Protein AF-A0A2P6QVS7-F1 (afdb_monomer)

Solvent-accessible surface area (backbone atoms only — not comparable to full-atom values): 13195 Å² total; per-residue (Å²): 109,72,70,46,29,52,52,34,37,52,51,50,51,52,48,47,63,72,71,31,67,89,74,45,55,73,67,57,51,54,47,51,47,51,35,31,52,45,52,89,42,68,88,40,67,44,68,47,99,82,70,45,83,40,53,46,58,44,51,43,29,46,71,70,66,64,42,61,65,69,57,30,52,51,32,51,51,48,53,59,49,44,60,58,50,57,73,48,44,70,78,73,62,83,77,82,94,73,87,82,64,87,69,64,81,75,74,72,66,87,75,59,76,81,71,49,67,61,61,62,43,50,60,53,55,45,64,69,39,62,84,71,64,71,69,81,63,55,75,64,57,53,26,67,71,67,73,48,71,86,93,39,75,64,58,60,53,50,61,66,47,44,59,62,50,42,70,75,35,80,85,61,47,60,67,57,50,50,53,50,52,47,54,57,46,55,55,58,51,54,72,59,60,80,73,76,84,84,85,85,85,85,88,80,90,81,88,81,92,82,86,136

Secondary structure (DSSP, 8-state):
-HHHHHHHHHHHHHHHHHH-TTTS-HHHHHHHHHHHHHGGGTT-EEE-TTS-EEEHHHHIIIIIS---HHHHHHHHHHHHHHHHHHHHHHHH--SS--------TTTSSSSS-TT-HHHHHHHHHHHHHGGG---SS-HHHHHHHHTPPTT-HHHHHHHHHHHHHHHH-TT--HHHHHHHHHHHHHHHHHHHHTTSSS--------------

Radius of gyration: 29.56 Å; Cα contacts (8 Å, |Δi|>4): 124; chains: 1; bounding box: 51×58×108 Å

pLDDT: mean 70.13, std 20.07, range [29.86, 94.38]

Organism: Rosa chinensis (NCBI:txid74649)

Foldseek 3Di:
DVVQLVVLLVVLVVVDVVVDPVVDDPLRSVLSNLLSNCLLQLPPWDQDPVRDTDRPLQCCQCPVVVHDSVSSVVSSVVSVVVVVVVVCVVVLPPDDDDPPDPDPSRPPPPPDPPPPPVSVCCVVVLVVCLVPDDQLDDLVLLCVLLVHDPPDPVSVVLVVCRSVVCSVVVVDHSVNSSVVSNVVVVVVVVVVVVPPDDDDDDDDDDDDDDDD

Sequence (212 aa):
MRQHCVAYLDCTWILIQLVGHSTFNDEQRRLSVYAAMFLPLRKTMYKDRKAKDVPVGNYIFTDSLKQRVSNAETVINLHDALEKFLSLLPHFVQNGDVKLAEVDMGREYVDLPLTSKESNLRVLTGLDKVRDVKPLLNGKEIMDALQLKPGGPLVSKWQRKLPAWQLAHPLGTAEECLKWLKEAHSSSTRSAGDMEELNGTNNKKSKTEDRD

Structure (mmCIF, N/CA/C/O backbone):
data_AF-A0A2P6QVS7-F1
#
_entry.id   AF-A0A2P6QVS7-F1
#
loop_
_atom_site.group_PDB
_atom_site.id
_atom_site.type_symbol
_atom_site.label_atom_id
_atom_site.label_alt_id
_atom_site.label_comp_id
_atom_site.label_asym_id
_atom_site.label_entity_id
_atom_site.label_seq_id
_atom_site.pdbx_PDB_ins_code
_atom_site.Cartn_x
_atom_site.Cartn_y
_atom_site.Cartn_z
_atom_site.occupancy
_atom_site.B_iso_or_equiv
_atom_site.auth_seq_id
_atom_site.auth_comp_id
_atom_site.auth_asym_id
_atom_site.auth_atom_id
_atom_site.pdbx_PDB_model_num
ATOM 1 N N . MET A 1 1 ? 9.935 -15.815 -13.875 1.00 67.38 1 MET A N 1
ATOM 2 C CA . MET A 1 1 ? 9.633 -14.371 -14.031 1.00 67.38 1 MET A CA 1
ATOM 3 C C . MET A 1 1 ? 8.283 -14.120 -14.707 1.00 67.38 1 MET A C 1
ATOM 5 O O . MET A 1 1 ? 7.387 -13.672 -14.013 1.00 67.38 1 MET A O 1
ATOM 9 N N . ARG A 1 2 ? 8.074 -14.462 -15.993 1.00 75.19 2 ARG A N 1
ATOM 10 C CA . ARG A 1 2 ? 6.803 -14.186 -16.711 1.00 75.19 2 ARG A CA 1
ATOM 11 C C . ARG A 1 2 ? 5.542 -14.684 -15.987 1.00 75.19 2 ARG A C 1
ATOM 13 O O . ARG A 1 2 ? 4.600 -13.921 -15.834 1.00 75.19 2 ARG A O 1
ATOM 20 N N . GLN A 1 3 ? 5.539 -15.934 -15.523 1.00 74.12 3 GLN A N 1
ATOM 21 C CA . GLN A 1 3 ? 4.390 -16.514 -14.810 1.00 74.12 3 GLN A CA 1
ATOM 22 C C . GLN A 1 3 ? 4.060 -15.765 -13.509 1.00 74.12 3 GLN A C 1
ATOM 24 O O . GLN A 1 3 ? 2.894 -15.612 -13.173 1.00 74.12 3 GLN A O 1
ATOM 29 N N . HIS A 1 4 ? 5.073 -15.247 -12.810 1.00 73.69 4 HIS A N 1
ATOM 30 C CA . HIS A 1 4 ? 4.879 -14.503 -11.563 1.00 73.69 4 HIS A CA 1
ATOM 31 C C . HIS A 1 4 ? 4.268 -13.127 -11.836 1.00 73.69 4 HIS A C 1
ATOM 33 O O . HIS A 1 4 ? 3.349 -12.720 -11.140 1.00 73.69 4 HIS A O 1
ATOM 39 N N . CYS A 1 5 ? 4.725 -12.434 -12.888 1.00 74.44 5 CYS A N 1
ATOM 40 C CA . CYS A 1 5 ? 4.118 -11.171 -13.310 1.00 74.44 5 CYS A CA 1
ATOM 41 C C . CYS A 1 5 ? 2.628 -11.345 -13.633 1.00 74.44 5 CYS A C 1
ATOM 43 O O . CYS A 1 5 ? 1.827 -10.524 -13.208 1.00 74.44 5 CYS A O 1
ATOM 45 N N . VAL A 1 6 ? 2.261 -12.413 -14.353 1.00 78.19 6 VAL A N 1
ATOM 46 C CA . VAL A 1 6 ? 0.855 -12.710 -14.679 1.00 78.19 6 VAL A CA 1
ATOM 47 C C . VAL A 1 6 ? 0.043 -12.941 -13.404 1.00 78.19 6 VAL A C 1
ATOM 49 O O . VAL A 1 6 ? -0.955 -12.261 -13.205 1.00 78.19 6 VAL A O 1
ATOM 52 N N . ALA A 1 7 ? 0.525 -13.790 -12.492 1.00 79.19 7 ALA A N 1
ATOM 53 C CA . ALA A 1 7 ? -0.161 -14.046 -11.227 1.00 79.19 7 ALA A CA 1
ATOM 54 C C . ALA A 1 7 ? -0.361 -12.767 -10.387 1.00 79.19 7 ALA A C 1
ATOM 56 O O . ALA A 1 7 ? -1.444 -12.533 -9.859 1.00 79.19 7 ALA A O 1
ATOM 57 N N . TYR A 1 8 ? 0.651 -11.896 -10.289 1.00 79.81 8 TYR A N 1
ATOM 58 C CA . TYR A 1 8 ? 0.520 -10.634 -9.550 1.00 79.81 8 TYR A CA 1
ATOM 59 C C . TYR A 1 8 ? -0.465 -9.659 -10.195 1.00 79.81 8 TYR A C 1
ATOM 61 O O . TYR A 1 8 ? -1.194 -8.965 -9.478 1.00 79.81 8 TYR A O 1
ATOM 69 N N . LEU A 1 9 ? -0.486 -9.596 -11.529 1.00 85.38 9 LEU A N 1
ATOM 70 C CA . LEU A 1 9 ? -1.449 -8.794 -12.279 1.00 85.38 9 LEU A CA 1
ATOM 71 C C . LEU A 1 9 ? -2.876 -9.292 -12.037 1.00 85.38 9 LEU A C 1
ATOM 73 O O . LEU A 1 9 ? -3.740 -8.474 -11.727 1.00 85.38 9 LEU A O 1
ATOM 77 N N . ASP A 1 10 ? -3.098 -10.605 -12.091 1.00 78.75 10 ASP A N 1
ATOM 78 C CA . ASP A 1 10 ? -4.404 -11.216 -11.832 1.00 78.75 10 ASP A CA 1
ATOM 79 C C . ASP A 1 10 ? -4.876 -10.932 -10.398 1.00 78.75 10 ASP A C 1
ATOM 81 O O . ASP A 1 10 ? -5.989 -10.445 -10.192 1.00 78.75 10 ASP A O 1
ATOM 85 N N . CYS A 1 11 ? -4.007 -11.129 -9.400 1.00 79.56 11 CYS A N 1
ATOM 86 C CA . CYS A 1 11 ? -4.315 -10.816 -8.002 1.00 79.56 11 CYS A CA 1
ATOM 87 C C . CYS A 1 11 ? -4.651 -9.333 -7.802 1.00 79.56 11 CYS A C 1
ATOM 89 O O . CYS A 1 11 ? -5.626 -8.992 -7.133 1.00 79.56 11 CYS A O 1
ATOM 91 N N . THR A 1 12 ? -3.866 -8.436 -8.400 1.00 83.12 12 THR A N 1
ATOM 92 C CA . THR A 1 12 ? -4.074 -6.987 -8.279 1.00 83.12 12 THR A CA 1
ATOM 93 C C . THR A 1 12 ? -5.358 -6.551 -8.970 1.00 83.12 12 THR A C 1
ATOM 95 O O . THR A 1 12 ? -6.100 -5.734 -8.426 1.00 83.12 12 THR A O 1
ATOM 98 N N . TRP A 1 13 ? -5.660 -7.122 -10.135 1.00 81.88 13 TRP A N 1
ATOM 99 C CA . TRP A 1 13 ? -6.921 -6.891 -10.824 1.00 81.88 13 TRP A CA 1
ATOM 100 C C . TRP A 1 13 ? -8.105 -7.295 -9.946 1.00 81.88 13 TRP A C 1
ATOM 102 O O . TRP A 1 13 ? -8.989 -6.475 -9.708 1.00 81.88 13 TRP A O 1
ATOM 112 N N . ILE A 1 14 ? -8.092 -8.512 -9.395 1.00 79.38 14 ILE A N 1
ATOM 113 C CA . ILE A 1 14 ? -9.146 -9.007 -8.499 1.00 79.38 14 ILE A CA 1
ATOM 114 C C . ILE A 1 14 ? -9.313 -8.080 -7.284 1.00 79.38 14 ILE A C 1
ATOM 116 O O . ILE A 1 14 ? -10.437 -7.707 -6.949 1.00 79.38 14 ILE A O 1
ATOM 120 N N . LEU A 1 15 ? -8.215 -7.647 -6.657 1.00 77.12 15 LEU A N 1
ATOM 121 C CA . LEU A 1 15 ? -8.253 -6.741 -5.504 1.00 77.12 15 LEU A CA 1
ATOM 122 C C . LEU A 1 15 ? -8.853 -5.370 -5.841 1.00 77.12 15 LEU A C 1
ATOM 124 O O . LEU A 1 15 ? -9.689 -4.877 -5.089 1.00 77.12 15 LEU A O 1
ATOM 128 N N . ILE A 1 16 ? -8.480 -4.768 -6.974 1.00 77.12 16 ILE A N 1
ATOM 129 C CA . ILE A 1 16 ? -9.046 -3.483 -7.421 1.00 77.12 16 ILE A CA 1
ATOM 130 C C . ILE A 1 16 ? -10.561 -3.601 -7.632 1.00 77.12 16 ILE A C 1
ATOM 132 O O . ILE A 1 16 ? -11.307 -2.690 -7.272 1.00 77.12 16 ILE A O 1
ATOM 136 N N . GLN A 1 17 ? -11.028 -4.725 -8.183 1.00 76.12 17 GLN A N 1
ATOM 137 C CA . GLN A 1 17 ? -12.460 -4.975 -8.365 1.00 76.12 17 GLN A CA 1
ATOM 138 C C . GLN A 1 17 ? -13.186 -5.153 -7.021 1.00 76.12 17 GLN A C 1
ATOM 140 O O . GLN A 1 17 ? -14.286 -4.634 -6.856 1.00 76.12 17 GLN A O 1
ATOM 145 N N . LEU A 1 18 ? -12.566 -5.846 -6.056 1.00 70.19 18 LEU A N 1
ATOM 146 C CA . LEU A 1 18 ? -13.145 -6.130 -4.735 1.00 70.19 18 LEU A CA 1
ATOM 147 C C . LEU A 1 18 ? -13.207 -4.907 -3.810 1.00 70.19 18 LEU A C 1
ATOM 149 O O . LEU A 1 18 ? -14.222 -4.694 -3.154 1.00 70.19 18 LEU A O 1
ATOM 153 N N . VAL A 1 19 ? -12.131 -4.117 -3.736 1.00 68.69 19 VAL A N 1
ATOM 154 C CA . VAL A 1 19 ? -12.037 -2.911 -2.880 1.00 68.69 19 VAL A CA 1
ATOM 155 C C . VAL A 1 19 ? -12.762 -1.714 -3.513 1.00 68.69 19 VAL A C 1
ATOM 157 O O . VAL A 1 19 ? -13.084 -0.731 -2.844 1.00 68.69 19 VAL A O 1
ATOM 160 N N . GLY A 1 20 ? -13.090 -1.836 -4.798 1.00 57.94 20 GLY A N 1
ATOM 161 C CA . GLY A 1 20 ? -14.018 -0.970 -5.500 1.00 57.94 20 GLY A CA 1
ATOM 162 C C . GLY A 1 20 ? -13.329 0.085 -6.355 1.00 57.94 20 GLY A C 1
ATOM 163 O O . GLY A 1 20 ? -12.410 0.790 -5.935 1.00 57.94 20 GLY A O 1
ATOM 164 N N . HIS A 1 21 ? -13.872 0.255 -7.562 1.00 58.97 21 HIS A N 1
ATOM 165 C CA . HIS A 1 21 ? -13.535 1.344 -8.478 1.00 58.97 21 HIS A CA 1
ATOM 166 C C . HIS A 1 21 ? -13.710 2.720 -7.802 1.00 58.97 21 HIS A C 1
ATOM 168 O O . HIS A 1 21 ? -12.929 3.634 -8.032 1.00 58.97 21 HIS A O 1
ATOM 174 N N . SER A 1 22 ? -14.680 2.890 -6.906 1.00 60.03 22 SER A N 1
ATOM 175 C CA . SER A 1 22 ? -14.917 4.177 -6.236 1.00 60.03 22 SER A CA 1
ATOM 176 C C . SER A 1 22 ? -13.789 4.632 -5.300 1.00 60.03 22 SER A C 1
ATOM 178 O O . SER A 1 22 ? -13.684 5.826 -5.038 1.00 60.03 22 SER A O 1
ATOM 180 N N . THR A 1 23 ? -12.962 3.712 -4.794 1.00 70.38 23 THR A N 1
ATOM 181 C CA . THR A 1 23 ? -11.941 4.011 -3.772 1.00 70.38 23 THR A CA 1
ATOM 182 C C . THR A 1 23 ? -10.643 4.527 -4.392 1.00 70.38 23 THR A C 1
ATOM 184 O O . THR A 1 23 ? -10.005 5.425 -3.846 1.00 70.38 23 THR A O 1
ATOM 187 N N . PHE A 1 24 ? -10.266 3.987 -5.556 1.00 78.38 24 PHE A N 1
ATOM 188 C CA . PHE A 1 24 ? -9.068 4.397 -6.287 1.00 78.38 24 PHE A CA 1
ATOM 189 C C . PHE A 1 24 ? -9.421 5.132 -7.574 1.00 78.38 24 PHE A C 1
ATOM 191 O O . PHE A 1 24 ? -10.187 4.624 -8.397 1.00 78.38 24 PHE A O 1
ATOM 198 N N . ASN A 1 25 ? -8.786 6.281 -7.796 1.00 86.75 25 ASN A N 1
ATOM 199 C CA . ASN A 1 25 ? -8.856 6.964 -9.083 1.00 86.75 25 ASN A CA 1
ATOM 200 C C . ASN A 1 25 ? -8.083 6.192 -10.174 1.00 86.75 25 ASN A C 1
ATOM 202 O O . ASN A 1 25 ? -7.311 5.270 -9.889 1.00 86.75 25 ASN A O 1
ATOM 206 N N . ASP A 1 26 ? -8.277 6.575 -11.435 1.00 87.88 26 ASP A N 1
ATOM 207 C CA . ASP A 1 26 ? -7.691 5.866 -12.580 1.00 87.88 26 ASP A CA 1
ATOM 208 C C . ASP A 1 26 ? -6.156 5.826 -12.543 1.00 87.88 26 ASP A C 1
ATOM 210 O O . ASP A 1 26 ? -5.540 4.828 -12.927 1.00 87.88 26 ASP A O 1
ATOM 214 N N . GLU A 1 27 ? -5.523 6.887 -12.037 1.00 89.56 27 GLU A N 1
ATOM 215 C CA . GLU A 1 27 ? -4.071 6.945 -11.892 1.00 89.56 27 GLU A CA 1
ATOM 216 C C . GLU A 1 27 ? -3.575 5.950 -10.841 1.00 89.56 27 GLU A C 1
ATOM 218 O O . GLU A 1 27 ? -2.657 5.179 -11.123 1.00 89.56 27 GLU A O 1
ATOM 223 N N . GLN A 1 28 ? -4.212 5.909 -9.672 1.00 88.50 28 GLN A N 1
ATOM 224 C CA . GLN A 1 28 ? -3.881 4.979 -8.596 1.00 88.50 28 GLN A CA 1
ATOM 225 C C . GLN A 1 28 ? -4.010 3.533 -9.066 1.00 88.50 28 GLN A C 1
ATOM 227 O O . GLN A 1 28 ? -3.074 2.758 -8.897 1.00 88.50 28 GLN A O 1
ATOM 232 N N . ARG A 1 29 ? -5.105 3.181 -9.750 1.00 88.06 29 ARG A N 1
ATOM 233 C CA . ARG A 1 29 ? -5.292 1.822 -10.284 1.00 88.06 29 ARG A CA 1
ATOM 234 C C . ARG A 1 29 ? -4.220 1.452 -11.297 1.00 88.06 29 ARG A C 1
ATOM 236 O O . ARG A 1 29 ? -3.662 0.358 -11.234 1.00 88.06 29 ARG A O 1
ATOM 243 N N . ARG A 1 30 ? -3.893 2.368 -12.212 1.00 90.88 30 ARG A N 1
ATOM 244 C CA . ARG A 1 30 ? -2.818 2.160 -13.187 1.00 90.88 30 ARG A CA 1
ATOM 245 C C . ARG A 1 30 ? -1.474 1.931 -12.488 1.00 90.88 30 ARG A C 1
ATOM 247 O O . ARG A 1 30 ? -0.729 1.035 -12.876 1.00 90.88 30 ARG A O 1
ATOM 254 N N . LEU A 1 31 ? -1.162 2.720 -11.460 1.00 92.69 31 LEU A N 1
ATOM 255 C CA . LEU A 1 31 ? 0.075 2.579 -10.689 1.00 92.69 31 LEU A CA 1
ATOM 256 C C . LEU A 1 31 ? 0.116 1.270 -9.892 1.00 92.69 31 LEU A C 1
ATOM 258 O O . LEU A 1 31 ? 1.171 0.641 -9.848 1.00 92.69 31 LEU A O 1
ATOM 262 N N . SER A 1 32 ? -1.011 0.802 -9.349 1.00 89.88 32 SER A N 1
ATOM 263 C CA . SER A 1 32 ? -1.105 -0.510 -8.692 1.00 89.88 32 SER A CA 1
ATOM 264 C C . SER A 1 32 ? -0.765 -1.656 -9.647 1.00 89.88 32 SER A C 1
ATOM 266 O O . SER A 1 32 ? -0.008 -2.555 -9.285 1.00 89.88 32 SER A O 1
ATOM 268 N N . VAL A 1 33 ? -1.252 -1.601 -10.890 1.00 89.75 33 VAL A N 1
ATOM 269 C CA . VAL A 1 33 ? -0.936 -2.599 -11.928 1.00 89.75 33 VAL A CA 1
ATOM 270 C C . VAL A 1 33 ? 0.559 -2.594 -12.264 1.00 89.75 33 VAL A C 1
ATOM 272 O O . VAL A 1 33 ? 1.177 -3.657 -12.350 1.00 89.75 33 VAL A O 1
ATOM 275 N N . TYR A 1 34 ? 1.178 -1.417 -12.392 1.00 92.69 34 TYR A N 1
ATOM 276 C CA . TYR A 1 34 ? 2.627 -1.339 -12.585 1.00 92.69 34 TYR A CA 1
ATOM 277 C C . TYR A 1 34 ? 3.413 -1.875 -11.386 1.00 92.69 34 TYR A C 1
ATOM 279 O O . TYR A 1 34 ? 4.401 -2.587 -11.572 1.00 92.69 34 TYR A O 1
ATOM 287 N N . ALA A 1 35 ? 2.976 -1.563 -10.164 1.00 92.56 35 ALA A N 1
ATOM 288 C CA . ALA A 1 35 ? 3.599 -2.086 -8.957 1.00 92.56 35 ALA A CA 1
ATOM 289 C C . ALA A 1 35 ? 3.558 -3.618 -8.928 1.00 92.56 35 ALA A C 1
ATOM 291 O O . ALA A 1 35 ? 4.578 -4.240 -8.642 1.00 92.56 35 ALA A O 1
ATOM 292 N N . ALA A 1 36 ? 2.440 -4.231 -9.315 1.00 90.44 36 ALA A N 1
ATOM 293 C CA . ALA A 1 36 ? 2.324 -5.681 -9.434 1.00 90.44 36 ALA A CA 1
ATOM 294 C C . ALA A 1 36 ? 3.270 -6.263 -10.500 1.00 90.44 36 ALA A C 1
ATOM 296 O O . ALA A 1 36 ? 3.999 -7.223 -10.244 1.00 90.44 36 ALA A O 1
ATOM 297 N N . MET A 1 37 ? 3.309 -5.647 -11.684 1.00 89.62 37 MET A N 1
ATOM 298 C CA . MET A 1 37 ? 4.132 -6.103 -12.808 1.00 89.62 37 MET A CA 1
ATOM 299 C C . MET A 1 37 ? 5.633 -6.085 -12.491 1.00 89.62 37 MET A C 1
ATOM 301 O O . MET A 1 37 ? 6.356 -7.009 -12.869 1.00 89.62 37 MET A O 1
ATOM 305 N N . PHE A 1 38 ? 6.097 -5.043 -11.795 1.00 90.75 38 PHE A N 1
ATOM 306 C CA . PHE A 1 38 ? 7.513 -4.833 -11.485 1.00 90.75 38 PHE A CA 1
ATOM 307 C C . PHE A 1 38 ? 7.953 -5.385 -10.131 1.00 90.75 38 PHE A C 1
ATOM 309 O O . PHE A 1 38 ? 9.142 -5.339 -9.820 1.00 90.75 38 PHE A O 1
ATOM 316 N N . LEU A 1 39 ? 7.042 -5.969 -9.353 1.00 89.25 39 LEU A N 1
ATOM 317 C CA . LEU A 1 39 ? 7.356 -6.564 -8.056 1.00 89.25 39 LEU A CA 1
ATOM 318 C C . LEU A 1 39 ? 8.514 -7.593 -8.087 1.00 89.25 39 LEU A C 1
ATOM 320 O O . LEU A 1 39 ? 9.338 -7.583 -7.164 1.00 89.25 39 LEU A O 1
ATOM 324 N N . PRO A 1 40 ? 8.667 -8.443 -9.130 1.00 87.75 40 PRO A N 1
ATOM 325 C CA . PRO A 1 40 ? 9.824 -9.337 -9.242 1.00 87.75 40 PRO A CA 1
ATOM 326 C C . PRO A 1 40 ? 11.175 -8.622 -9.367 1.00 87.75 40 PRO A C 1
ATOM 328 O O . PRO A 1 40 ? 12.201 -9.216 -9.057 1.00 87.75 40 PRO A O 1
ATOM 331 N N . LEU A 1 41 ? 11.189 -7.373 -9.838 1.00 88.56 41 LEU A N 1
ATOM 332 C CA . LEU A 1 41 ? 12.403 -6.593 -10.103 1.00 88.56 41 LEU A CA 1
ATOM 333 C C . LEU A 1 41 ? 12.716 -5.585 -8.989 1.00 88.56 41 LEU A C 1
ATOM 335 O O . LEU A 1 41 ? 13.661 -4.810 -9.112 1.00 88.56 41 LEU A O 1
ATOM 339 N N . ARG A 1 42 ? 11.940 -5.576 -7.899 1.00 89.25 42 ARG A N 1
ATOM 340 C CA . ARG A 1 42 ? 11.999 -4.524 -6.870 1.00 89.25 42 ARG A CA 1
ATOM 341 C C . ARG A 1 42 ? 13.364 -4.365 -6.188 1.00 89.25 42 ARG A C 1
ATOM 343 O O . ARG A 1 42 ? 13.715 -3.267 -5.788 1.00 89.25 42 ARG A O 1
ATOM 350 N N . LYS A 1 43 ? 14.143 -5.449 -6.077 1.00 89.88 43 LYS A N 1
ATOM 351 C CA . LYS A 1 43 ? 15.500 -5.445 -5.487 1.00 89.88 43 LYS A CA 1
ATOM 352 C C . LYS A 1 43 ? 16.606 -5.342 -6.544 1.00 89.88 43 LYS A C 1
ATOM 354 O O . LYS A 1 43 ? 17.786 -5.405 -6.215 1.00 89.88 43 LYS A O 1
ATOM 359 N N . THR A 1 44 ? 16.246 -5.241 -7.823 1.00 90.88 44 THR A N 1
ATOM 360 C CA . THR A 1 44 ? 17.209 -5.227 -8.922 1.00 90.88 44 THR A CA 1
ATOM 361 C C . THR A 1 44 ? 17.706 -3.806 -9.168 1.00 90.88 44 THR A C 1
ATOM 363 O O . THR A 1 44 ? 16.928 -2.906 -9.490 1.00 90.88 44 THR A O 1
ATOM 366 N N . MET A 1 45 ? 19.021 -3.626 -9.067 1.00 92.44 45 MET A N 1
ATOM 367 C CA . MET A 1 45 ? 19.716 -2.357 -9.284 1.00 92.44 45 MET A CA 1
ATOM 368 C C . MET A 1 45 ? 20.620 -2.455 -10.515 1.00 92.44 45 MET A C 1
ATOM 370 O O . MET A 1 45 ? 21.113 -3.535 -10.844 1.00 92.44 45 MET A O 1
ATOM 374 N N . TYR A 1 46 ? 20.864 -1.332 -11.182 1.00 90.38 46 TYR A N 1
ATOM 375 C CA . TYR A 1 46 ? 21.870 -1.213 -12.236 1.00 90.38 46 TYR A CA 1
ATOM 376 C C . TYR A 1 46 ? 22.716 0.042 -12.019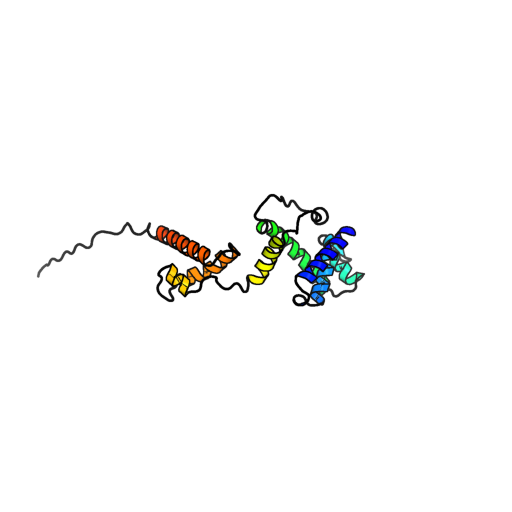 1.00 90.38 46 TYR A C 1
ATOM 378 O O . TYR A 1 46 ? 22.281 0.986 -11.360 1.00 90.38 46 TYR A O 1
ATOM 386 N N . LYS A 1 47 ? 23.917 0.058 -12.603 1.00 92.06 47 LYS A N 1
ATOM 387 C CA . LYS A 1 47 ? 24.777 1.242 -12.613 1.00 92.06 47 LYS A CA 1
ATOM 388 C C . LYS A 1 47 ? 24.457 2.103 -13.821 1.00 92.06 47 LYS A C 1
ATOM 390 O O . LYS A 1 47 ? 24.556 1.641 -14.959 1.00 92.06 47 LYS A O 1
ATOM 395 N N . ASP A 1 48 ? 24.078 3.349 -13.576 1.00 87.62 48 ASP A N 1
ATOM 396 C CA . ASP A 1 48 ? 23.857 4.317 -14.642 1.00 87.62 48 ASP A CA 1
ATOM 397 C C . ASP A 1 48 ? 25.182 4.758 -15.298 1.00 87.62 48 ASP A C 1
ATOM 399 O O . ASP A 1 48 ? 26.282 4.349 -14.915 1.00 87.62 48 ASP A O 1
ATOM 403 N N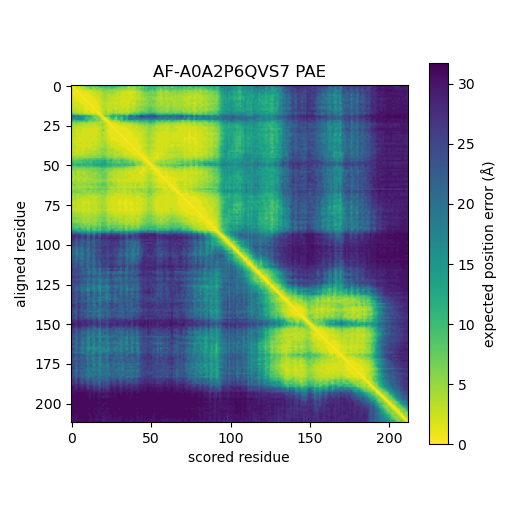 . ARG A 1 49 ? 25.094 5.643 -16.298 1.00 88.06 49 ARG A N 1
ATOM 404 C CA . ARG A 1 49 ? 26.279 6.201 -16.979 1.00 88.06 49 ARG A CA 1
ATOM 405 C C . ARG A 1 49 ? 27.209 6.983 -16.041 1.00 88.06 49 ARG A C 1
ATOM 407 O O . ARG A 1 49 ? 28.354 7.226 -16.400 1.00 88.06 49 ARG A O 1
ATOM 414 N N . LYS A 1 50 ? 26.718 7.396 -14.871 1.00 90.88 50 LYS A N 1
ATOM 415 C CA . LYS A 1 50 ? 27.460 8.102 -13.820 1.00 90.88 50 LYS A CA 1
ATOM 416 C C . LYS A 1 50 ? 27.928 7.147 -12.711 1.00 90.88 50 LYS A C 1
ATOM 418 O O . LYS A 1 50 ? 28.348 7.616 -11.659 1.00 90.88 50 LYS A O 1
ATOM 423 N N . ALA A 1 51 ? 27.859 5.833 -12.942 1.00 89.94 51 ALA A N 1
ATOM 424 C CA . ALA A 1 51 ? 28.177 4.778 -11.983 1.00 89.94 51 ALA A CA 1
ATOM 425 C C . ALA A 1 51 ? 27.351 4.824 -10.681 1.00 89.94 51 ALA A C 1
ATOM 427 O O . ALA A 1 51 ? 27.758 4.244 -9.674 1.00 89.94 51 ALA A O 1
ATOM 428 N N . LYS A 1 52 ? 26.190 5.486 -10.698 1.00 91.31 52 LYS A N 1
ATOM 429 C CA . LYS A 1 52 ? 25.237 5.514 -9.590 1.00 91.31 52 LYS A CA 1
ATOM 430 C C . LYS A 1 52 ? 24.352 4.272 -9.646 1.00 91.31 52 LYS A C 1
ATOM 432 O O . LYS A 1 52 ? 23.848 3.927 -10.714 1.00 91.31 52 LYS A O 1
ATOM 437 N N . ASP A 1 53 ? 24.119 3.652 -8.493 1.00 91.44 53 ASP A N 1
ATOM 438 C CA . ASP A 1 53 ? 23.152 2.562 -8.371 1.00 91.44 53 ASP A CA 1
ATOM 439 C C . ASP A 1 53 ? 21.722 3.114 -8.441 1.00 91.44 53 ASP A C 1
ATOM 441 O O . ASP A 1 53 ? 21.323 3.986 -7.661 1.00 91.44 53 ASP A O 1
ATOM 445 N N . VAL A 1 54 ? 20.949 2.614 -9.402 1.00 89.00 54 VAL A N 1
ATOM 446 C CA . VAL A 1 54 ? 19.572 3.033 -9.675 1.00 89.00 54 VAL A CA 1
ATOM 447 C C . VAL A 1 54 ? 18.676 1.793 -9.774 1.00 89.00 54 VAL A C 1
ATOM 449 O O . VAL A 1 54 ? 19.094 0.789 -10.356 1.00 89.00 54 VAL A O 1
ATOM 452 N N . PRO A 1 55 ? 17.440 1.823 -9.239 1.00 91.88 55 PRO A N 1
ATOM 453 C CA . PRO A 1 55 ? 16.501 0.717 -9.401 1.00 91.88 55 PRO A CA 1
ATOM 454 C C . PRO A 1 55 ? 16.169 0.479 -10.873 1.00 91.88 55 PRO A C 1
ATOM 456 O O . PRO A 1 55 ? 15.833 1.417 -11.600 1.00 91.88 55 PRO A O 1
ATOM 459 N N . VAL A 1 56 ? 16.185 -0.782 -11.309 1.00 91.44 56 VAL A N 1
ATOM 460 C CA . VAL A 1 56 ? 15.831 -1.160 -12.690 1.00 91.44 56 VAL A CA 1
ATOM 461 C C . VAL A 1 56 ? 14.410 -0.719 -13.045 1.00 91.44 56 VAL A C 1
ATOM 463 O O . VAL A 1 56 ? 14.160 -0.305 -14.176 1.00 91.44 56 VAL A O 1
ATOM 466 N N . GLY A 1 57 ? 13.492 -0.722 -12.072 1.00 88.38 57 GLY A N 1
ATOM 467 C CA . GLY A 1 57 ? 12.141 -0.192 -12.256 1.00 88.38 57 GLY A CA 1
ATOM 468 C C . GLY A 1 57 ? 12.132 1.256 -12.756 1.00 88.38 57 GLY A C 1
ATOM 469 O O . GLY A 1 57 ? 11.355 1.574 -13.651 1.00 88.38 57 GLY A O 1
ATOM 470 N N . ASN A 1 58 ? 13.039 2.108 -12.261 1.00 91.19 58 ASN A N 1
ATOM 471 C CA . ASN A 1 58 ? 13.125 3.510 -12.678 1.00 91.19 58 ASN A CA 1
ATOM 472 C C . ASN A 1 58 ? 13.434 3.619 -14.176 1.00 91.19 58 ASN A C 1
ATOM 474 O O . ASN A 1 58 ? 12.654 4.200 -14.924 1.00 91.19 58 ASN A O 1
ATOM 478 N N . TYR A 1 59 ? 14.486 2.929 -14.625 1.00 88.88 59 TYR A N 1
ATOM 479 C CA . TYR A 1 59 ? 14.875 2.879 -16.035 1.00 88.88 59 TYR A CA 1
ATOM 480 C C . TYR A 1 59 ? 13.757 2.360 -16.946 1.00 88.88 59 TYR A C 1
ATOM 482 O O . TYR A 1 59 ? 13.495 2.917 -18.011 1.00 88.88 59 TYR A O 1
ATOM 490 N N . ILE A 1 60 ? 13.059 1.295 -16.537 1.00 90.38 60 ILE A N 1
ATOM 491 C CA . ILE A 1 60 ? 11.954 0.760 -17.340 1.00 90.38 60 ILE A CA 1
ATOM 492 C C . ILE A 1 60 ? 10.848 1.811 -17.481 1.00 90.38 60 ILE A C 1
ATOM 494 O O . ILE A 1 60 ? 10.332 2.016 -18.579 1.00 90.38 60 ILE A O 1
ATOM 498 N N . PHE A 1 61 ? 10.496 2.509 -16.404 1.00 91.38 61 PHE A N 1
ATOM 499 C CA . PHE A 1 61 ? 9.483 3.556 -16.456 1.00 91.38 61 PHE A CA 1
ATOM 500 C C . PHE A 1 61 ? 9.891 4.726 -17.352 1.00 91.38 61 PHE A C 1
ATOM 502 O O . PHE A 1 61 ? 9.110 5.122 -18.219 1.00 91.38 61 PHE A O 1
ATOM 509 N N . THR A 1 62 ? 11.081 5.285 -17.144 1.00 89.38 62 THR A N 1
ATOM 510 C CA . THR A 1 62 ? 11.495 6.541 -17.780 1.00 89.38 62 THR A CA 1
ATOM 511 C C . THR A 1 62 ? 11.994 6.340 -19.201 1.00 89.38 62 THR A C 1
ATOM 513 O O . THR A 1 62 ? 11.597 7.078 -20.101 1.00 89.38 62 THR A O 1
ATOM 516 N N . ASP A 1 63 ? 12.816 5.321 -19.432 1.00 89.12 63 ASP A N 1
ATOM 517 C CA . ASP A 1 63 ? 13.524 5.137 -20.697 1.00 89.12 63 ASP A CA 1
ATOM 518 C C . ASP A 1 63 ? 12.782 4.172 -21.625 1.00 89.12 63 ASP A C 1
ATOM 520 O O . ASP A 1 63 ? 12.697 4.415 -22.830 1.00 89.12 63 ASP A O 1
ATOM 524 N N . SER A 1 64 ? 12.206 3.094 -21.078 1.00 91.50 64 SER A N 1
ATOM 525 C CA . SER A 1 64 ? 11.532 2.069 -21.894 1.00 91.50 64 SER A CA 1
ATOM 526 C C . SER A 1 64 ? 10.065 2.412 -22.162 1.00 91.50 64 SER A C 1
ATOM 528 O O . SER A 1 64 ? 9.627 2.439 -23.310 1.00 91.5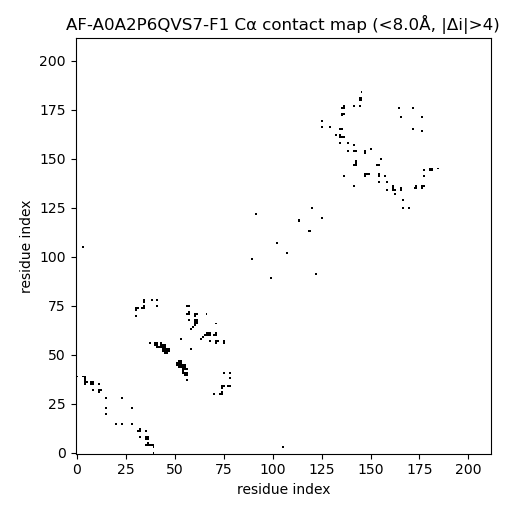0 64 SER A O 1
ATOM 530 N N . LEU A 1 65 ? 9.299 2.705 -21.108 1.00 90.75 65 LEU A N 1
ATOM 531 C CA . LEU A 1 65 ? 7.865 3.003 -21.193 1.00 90.75 65 LEU A CA 1
ATOM 532 C C . LEU A 1 65 ? 7.561 4.491 -21.405 1.00 90.75 65 LEU A C 1
ATOM 534 O O . LEU A 1 65 ? 6.403 4.843 -21.651 1.00 90.75 65 LEU A O 1
ATOM 538 N N . LYS A 1 66 ? 8.577 5.359 -21.295 1.00 92.31 66 LYS A N 1
ATOM 539 C CA . LYS A 1 66 ? 8.465 6.821 -21.444 1.00 92.31 66 LYS A CA 1
ATOM 540 C C . LYS A 1 66 ? 7.368 7.433 -20.565 1.00 92.31 66 LYS A C 1
ATOM 542 O O . LYS A 1 66 ? 6.628 8.324 -20.979 1.00 92.31 66 LYS A O 1
ATOM 547 N N . GLN A 1 67 ? 7.229 6.915 -19.352 1.00 92.06 67 GLN A N 1
ATOM 548 C CA . GLN A 1 67 ? 6.289 7.399 -18.350 1.00 92.06 67 GLN A CA 1
ATOM 549 C C . GLN A 1 67 ? 6.905 8.517 -17.501 1.00 92.06 67 GLN A C 1
ATOM 551 O O . GLN A 1 67 ? 8.108 8.771 -17.526 1.00 92.06 67 GLN A O 1
ATOM 556 N N . ARG A 1 68 ? 6.053 9.190 -16.720 1.00 90.81 68 ARG A N 1
ATOM 557 C CA . ARG A 1 68 ? 6.477 10.244 -15.791 1.00 90.81 68 ARG A CA 1
ATOM 558 C C . ARG A 1 68 ? 7.395 9.674 -14.709 1.00 90.81 68 ARG A C 1
ATOM 560 O O . ARG A 1 68 ? 7.101 8.621 -14.149 1.00 90.81 68 ARG A O 1
ATOM 567 N N . VAL A 1 69 ? 8.435 10.426 -14.351 1.00 91.00 69 VAL A N 1
ATOM 568 C CA . VAL A 1 69 ? 9.369 10.073 -13.265 1.00 91.00 69 VAL A CA 1
ATOM 569 C C . VAL A 1 69 ? 8.629 9.871 -11.936 1.00 91.00 69 VAL A C 1
ATOM 571 O O . VAL A 1 69 ? 8.872 8.888 -11.245 1.00 91.00 69 VAL A O 1
ATOM 574 N N . SER A 1 70 ? 7.629 10.709 -11.642 1.00 92.69 70 SER A N 1
ATOM 575 C CA . SER A 1 70 ? 6.788 10.592 -10.440 1.00 92.69 70 SER A CA 1
ATOM 576 C C . SER A 1 70 ? 6.055 9.248 -10.328 1.00 92.69 70 SER A C 1
ATOM 578 O O . SER A 1 70 ? 5.800 8.759 -9.227 1.00 92.69 70 SER A O 1
ATOM 580 N N . ASN A 1 71 ? 5.721 8.618 -11.462 1.00 92.94 71 ASN A N 1
ATOM 581 C CA . ASN A 1 71 ? 5.074 7.304 -11.474 1.00 92.94 71 ASN A CA 1
ATOM 582 C C . ASN A 1 71 ? 6.062 6.217 -11.045 1.00 92.94 71 ASN A C 1
ATOM 584 O O . ASN A 1 71 ? 5.699 5.334 -10.271 1.00 92.94 71 ASN A O 1
ATOM 588 N N . ALA A 1 72 ? 7.303 6.307 -11.532 1.00 93.19 72 ALA A N 1
ATOM 589 C CA . ALA A 1 72 ? 8.377 5.396 -11.158 1.00 93.19 72 ALA A CA 1
ATOM 590 C C . ALA A 1 72 ? 8.664 5.486 -9.656 1.00 93.19 72 ALA A C 1
ATOM 592 O O . ALA A 1 72 ? 8.684 4.466 -8.973 1.00 93.19 72 ALA A O 1
ATOM 593 N N . GLU A 1 73 ? 8.808 6.708 -9.139 1.00 93.44 73 GLU A N 1
ATOM 594 C CA . GLU A 1 73 ? 9.021 6.970 -7.712 1.00 93.44 73 GLU A CA 1
ATOM 595 C C . GLU A 1 73 ? 7.889 6.391 -6.865 1.00 93.44 73 GLU A C 1
ATOM 597 O O . GLU A 1 73 ? 8.143 5.706 -5.879 1.00 93.44 73 GLU A O 1
ATOM 602 N N . THR A 1 74 ? 6.636 6.594 -7.279 1.00 94.38 74 THR A N 1
ATOM 603 C CA . THR A 1 74 ? 5.476 6.059 -6.557 1.00 94.38 74 THR A CA 1
ATOM 604 C C . THR A 1 74 ? 5.500 4.534 -6.490 1.00 94.38 74 THR A C 1
ATOM 606 O O . THR A 1 74 ? 5.263 3.966 -5.425 1.00 94.38 74 THR A O 1
ATOM 609 N N . VAL A 1 75 ? 5.812 3.857 -7.600 1.00 94.31 75 VAL A N 1
ATOM 610 C CA . VAL A 1 75 ? 5.883 2.389 -7.631 1.00 94.31 75 VAL A CA 1
ATOM 611 C C . VAL A 1 75 ? 7.042 1.850 -6.794 1.00 94.31 75 VAL A C 1
ATOM 613 O O . VAL A 1 75 ? 6.852 0.882 -6.061 1.00 94.31 75 VAL A O 1
ATOM 616 N N . ILE A 1 76 ? 8.209 2.491 -6.848 1.00 91.88 76 ILE A N 1
ATOM 617 C CA . ILE A 1 76 ? 9.366 2.116 -6.025 1.00 91.88 76 ILE A CA 1
ATOM 618 C C . ILE A 1 76 ? 9.035 2.297 -4.538 1.00 91.88 76 ILE A C 1
ATOM 620 O O . ILE A 1 76 ? 9.207 1.368 -3.755 1.00 91.88 76 ILE A O 1
ATOM 624 N N . ASN A 1 77 ? 8.447 3.436 -4.160 1.00 92.25 77 ASN A N 1
ATOM 625 C CA . ASN A 1 77 ? 8.012 3.694 -2.786 1.00 92.25 77 ASN A CA 1
ATOM 626 C C . ASN A 1 77 ? 6.984 2.662 -2.296 1.00 92.25 77 ASN A C 1
ATOM 628 O O . ASN A 1 77 ? 7.002 2.276 -1.129 1.00 92.25 77 ASN A O 1
ATOM 632 N N . LEU A 1 78 ? 6.091 2.200 -3.177 1.00 92.44 78 LEU A N 1
ATOM 633 C CA . LEU A 1 78 ? 5.145 1.118 -2.892 1.00 92.44 78 LEU A CA 1
ATOM 634 C C . LEU A 1 78 ? 5.864 -0.200 -2.580 1.00 92.44 78 LEU A C 1
ATOM 636 O O . LEU A 1 78 ? 5.489 -0.886 -1.630 1.00 92.44 78 LEU A O 1
ATOM 640 N N . HIS A 1 79 ? 6.901 -0.551 -3.341 1.00 92.25 79 HIS A N 1
ATOM 641 C CA . HIS A 1 79 ? 7.712 -1.742 -3.074 1.00 92.25 79 HIS A CA 1
ATOM 642 C C . HIS A 1 79 ? 8.508 -1.625 -1.771 1.00 92.25 79 HIS A C 1
ATOM 644 O O . HIS A 1 79 ? 8.547 -2.583 -1.001 1.00 92.25 79 HIS A O 1
ATOM 650 N N . ASP A 1 80 ? 9.074 -0.456 -1.478 1.00 89.69 80 ASP A N 1
ATOM 651 C CA . ASP A 1 80 ? 9.790 -0.211 -0.221 1.00 89.69 80 ASP A CA 1
ATOM 652 C C . ASP A 1 80 ? 8.847 -0.268 0.990 1.00 89.69 80 ASP A C 1
ATOM 654 O O . ASP A 1 80 ? 9.184 -0.815 2.044 1.00 89.69 80 ASP A O 1
ATOM 658 N N . ALA A 1 81 ? 7.635 0.280 0.851 1.00 88.44 81 ALA A N 1
ATOM 659 C CA . ALA A 1 81 ? 6.598 0.185 1.871 1.00 88.44 81 ALA A CA 1
ATOM 660 C C . ALA A 1 81 ? 6.150 -1.265 2.082 1.00 88.44 81 ALA A C 1
ATOM 662 O O . ALA A 1 81 ? 5.950 -1.674 3.226 1.00 88.44 81 ALA A O 1
ATOM 663 N N . LEU A 1 82 ? 6.036 -2.055 1.010 1.00 85.69 82 LEU A N 1
ATOM 664 C CA . LEU A 1 82 ? 5.691 -3.471 1.102 1.00 85.69 82 LEU A CA 1
ATOM 665 C C . LEU A 1 82 ? 6.678 -4.229 1.993 1.00 85.69 82 LEU A C 1
ATOM 667 O O . LEU A 1 82 ? 6.229 -4.964 2.861 1.00 85.69 82 LEU A O 1
ATOM 671 N N . GLU A 1 83 ? 7.990 -4.023 1.859 1.00 80.81 83 GLU A N 1
ATOM 672 C CA . GLU A 1 83 ? 8.978 -4.706 2.714 1.00 80.81 83 GLU A CA 1
ATOM 673 C C . GLU A 1 83 ? 8.775 -4.372 4.209 1.00 80.81 83 GLU A C 1
ATOM 675 O O . GLU A 1 83 ? 8.944 -5.237 5.069 1.00 80.81 83 GLU A O 1
ATOM 680 N N . LYS A 1 84 ? 8.314 -3.152 4.531 1.00 81.75 84 LYS A N 1
ATOM 681 C CA . LYS A 1 84 ? 7.921 -2.780 5.903 1.00 81.75 84 LYS A CA 1
ATOM 682 C C . LYS A 1 84 ? 6.630 -3.466 6.344 1.00 81.75 84 LYS A C 1
ATOM 684 O O . LYS A 1 84 ? 6.517 -3.847 7.498 1.00 81.75 84 LYS A O 1
ATOM 689 N N . PHE A 1 85 ? 5.650 -3.628 5.457 1.00 77.81 85 PHE A N 1
ATOM 690 C CA . PHE A 1 85 ? 4.422 -4.359 5.782 1.00 77.81 85 PHE A CA 1
ATOM 691 C C . PHE A 1 85 ? 4.665 -5.862 5.941 1.00 77.81 85 PHE A C 1
ATOM 693 O O . PHE A 1 85 ? 4.057 -6.482 6.811 1.00 77.81 85 PHE A O 1
ATOM 700 N N . LEU A 1 86 ? 5.579 -6.441 5.159 1.00 75.06 86 LEU A N 1
ATOM 701 C CA . LEU A 1 86 ? 5.950 -7.852 5.265 1.00 75.06 86 LEU A CA 1
ATOM 702 C C . LEU A 1 86 ? 6.504 -8.186 6.656 1.00 75.06 86 LEU A C 1
ATOM 704 O O . LEU A 1 86 ? 6.145 -9.221 7.210 1.00 75.06 86 LEU A O 1
ATOM 708 N N . SER A 1 87 ? 7.294 -7.295 7.267 1.00 74.94 87 SER A N 1
ATOM 709 C CA . SER A 1 87 ? 7.780 -7.498 8.642 1.00 74.94 87 SER A CA 1
ATOM 710 C C . SER A 1 87 ? 6.669 -7.425 9.699 1.00 74.94 87 SER A C 1
ATOM 712 O O . SER A 1 87 ? 6.819 -7.960 10.798 1.00 74.94 87 SER A O 1
ATOM 714 N N . LEU A 1 88 ? 5.530 -6.811 9.366 1.00 71.12 88 LEU A N 1
ATOM 715 C CA . LEU A 1 88 ? 4.359 -6.748 10.235 1.00 71.12 88 LEU A CA 1
ATOM 716 C C . LEU A 1 88 ? 3.436 -7.963 10.077 1.00 71.12 88 LEU A C 1
ATOM 718 O O . LEU A 1 88 ? 2.717 -8.270 11.024 1.00 71.12 88 LEU A O 1
ATOM 722 N N . LEU A 1 89 ? 3.481 -8.690 8.950 1.00 70.56 89 LEU A N 1
ATOM 723 C CA . LEU A 1 89 ? 2.619 -9.856 8.688 1.00 70.56 89 LEU A CA 1
ATOM 724 C C . LEU A 1 89 ? 2.567 -10.888 9.828 1.00 70.56 89 LEU A C 1
ATOM 726 O O . LEU A 1 89 ? 1.455 -11.290 10.172 1.00 70.56 89 LEU A O 1
ATOM 730 N N . PRO A 1 90 ? 3.685 -11.280 10.475 1.00 69.62 90 PRO A N 1
ATOM 731 C CA . PRO A 1 90 ? 3.642 -12.239 11.582 1.00 69.62 90 PRO A CA 1
ATOM 732 C C . PRO A 1 90 ? 2.757 -11.800 12.756 1.00 69.62 90 PRO A C 1
ATOM 734 O O . PRO A 1 90 ? 2.224 -12.640 13.472 1.00 69.62 90 PRO A O 1
ATOM 737 N N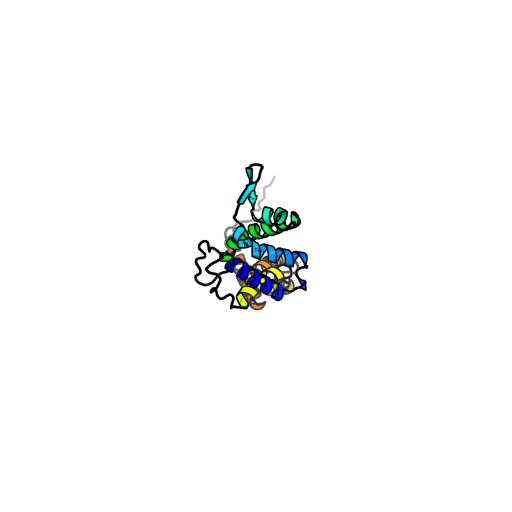 . HIS A 1 91 ? 2.555 -10.493 12.939 1.00 65.56 91 HIS A N 1
ATOM 738 C CA . HIS A 1 91 ? 1.708 -9.939 13.997 1.00 65.56 91 HIS A CA 1
ATOM 739 C C . HIS A 1 91 ? 0.217 -9.958 13.629 1.00 65.56 91 HIS A C 1
ATOM 741 O O . HIS A 1 91 ? -0.633 -9.877 14.510 1.00 65.56 91 HIS A O 1
ATOM 747 N N . PHE A 1 92 ? -0.113 -10.069 12.337 1.00 59.78 92 PHE A N 1
ATOM 748 C CA . PHE A 1 92 ? -1.491 -10.202 11.853 1.00 59.78 92 PHE A CA 1
ATOM 749 C C . PHE A 1 92 ? -1.950 -11.665 11.780 1.00 59.78 92 PHE A C 1
ATOM 751 O O . PHE A 1 92 ? -3.149 -11.937 11.819 1.00 59.78 92 PHE A O 1
ATOM 758 N N . VAL A 1 93 ? -1.010 -12.610 11.688 1.00 57.31 93 VAL A N 1
ATOM 759 C CA . VAL A 1 93 ? -1.268 -14.055 11.602 1.00 57.31 93 VAL A CA 1
ATOM 760 C C . VAL A 1 93 ? -1.128 -14.683 12.990 1.00 57.31 93 VAL A C 1
ATOM 762 O O . VAL A 1 93 ? -0.233 -15.480 13.248 1.00 57.31 93 VAL A O 1
ATOM 765 N N . GLN A 1 94 ? -1.998 -14.318 13.932 1.00 49.41 94 GLN A N 1
ATOM 766 C CA . GLN A 1 94 ? -2.018 -14.962 15.248 1.00 49.41 94 GLN A CA 1
ATOM 767 C C . GLN A 1 94 ? -3.069 -16.083 15.283 1.00 49.41 94 GLN A C 1
ATOM 769 O O . GLN A 1 94 ? -4.183 -15.888 15.760 1.00 49.41 94 GLN A O 1
ATOM 774 N N . ASN A 1 95 ? -2.710 -17.232 14.689 1.00 40.44 95 ASN A N 1
ATOM 775 C CA . ASN A 1 95 ? -3.041 -18.606 15.113 1.00 40.44 95 ASN A CA 1
ATOM 776 C C . ASN A 1 95 ? -2.623 -19.616 14.023 1.00 40.44 95 ASN A C 1
ATOM 778 O O . ASN A 1 95 ? -3.224 -19.648 12.954 1.00 40.44 95 ASN A O 1
ATOM 782 N N . GLY A 1 96 ? -1.647 -20.476 14.341 1.00 43.75 96 GLY A N 1
ATOM 783 C CA . GLY A 1 96 ? -1.343 -21.710 13.603 1.00 43.75 96 GLY A CA 1
ATOM 784 C C . GLY A 1 96 ? -0.270 -21.610 12.511 1.00 43.75 96 GLY A C 1
ATOM 785 O O . GLY A 1 96 ? -0.560 -21.257 11.376 1.00 43.75 96 GLY A O 1
ATOM 786 N N . ASP A 1 97 ? 0.957 -21.984 12.880 1.00 39.00 97 ASP A N 1
ATOM 787 C CA . ASP A 1 97 ? 1.957 -22.696 12.066 1.00 39.00 97 ASP A CA 1
ATOM 788 C C . ASP A 1 97 ? 2.226 -22.261 10.616 1.00 39.00 97 ASP A C 1
ATOM 790 O O . ASP A 1 97 ? 2.167 -23.078 9.699 1.00 39.00 97 ASP A O 1
ATOM 794 N N . VAL A 1 98 ? 2.682 -21.026 10.389 1.00 47.75 98 VAL A N 1
ATOM 795 C CA . VAL A 1 98 ? 3.454 -20.739 9.166 1.00 47.75 98 VAL A CA 1
ATOM 796 C C . VAL A 1 98 ? 4.751 -20.026 9.527 1.00 47.75 98 VAL A C 1
ATOM 798 O O . VAL A 1 98 ? 4.780 -18.830 9.815 1.00 47.75 98 VAL A O 1
ATOM 801 N N . LYS A 1 99 ? 5.856 -20.782 9.522 1.00 39.97 99 LYS A N 1
ATOM 802 C CA . LYS A 1 99 ? 7.211 -20.221 9.557 1.00 39.97 99 LYS A CA 1
ATOM 803 C C . LYS A 1 99 ? 7.458 -19.495 8.236 1.00 39.97 99 LYS A C 1
ATOM 805 O O . LYS A 1 99 ? 7.828 -20.109 7.245 1.00 39.97 99 LYS A O 1
ATOM 810 N N . LEU A 1 100 ? 7.255 -18.185 8.245 1.00 44.25 100 LEU A N 1
ATOM 811 C CA . LEU A 1 100 ? 7.503 -17.290 7.117 1.00 44.25 100 LEU A CA 1
ATOM 812 C C . LEU A 1 100 ? 9.014 -17.007 7.015 1.00 44.25 100 LEU A C 1
ATOM 814 O O . LEU A 1 100 ? 9.497 -15.932 7.362 1.00 44.25 100 LEU A O 1
ATOM 818 N N . ALA A 1 101 ? 9.784 -18.019 6.617 1.00 35.75 101 ALA A N 1
ATOM 819 C CA . ALA A 1 101 ? 11.182 -17.839 6.246 1.00 35.75 101 ALA A CA 1
ATOM 820 C C . ALA A 1 101 ? 11.219 -17.236 4.841 1.00 35.75 101 ALA A C 1
ATOM 822 O O . ALA A 1 101 ? 10.713 -17.871 3.925 1.00 35.75 101 ALA A O 1
ATOM 823 N N . GLU A 1 102 ? 11.754 -16.013 4.717 1.00 41.19 102 GLU A N 1
ATOM 824 C CA . GLU A 1 102 ? 12.094 -15.289 3.476 1.00 41.19 102 GLU A CA 1
ATOM 825 C C . GLU A 1 102 ? 11.485 -15.891 2.201 1.00 41.19 102 GLU A C 1
ATOM 827 O O . GLU A 1 102 ? 12.178 -16.454 1.353 1.00 41.19 102 GLU A O 1
ATOM 832 N N . VAL A 1 103 ? 10.156 -15.812 2.087 1.00 40.19 103 VAL A N 1
ATOM 833 C CA . VAL A 1 103 ? 9.454 -16.409 0.957 1.00 40.19 103 VAL A CA 1
ATOM 834 C C . VAL A 1 103 ? 9.801 -15.576 -0.269 1.00 40.19 103 VAL A C 1
ATOM 836 O O . VAL A 1 103 ? 9.398 -14.418 -0.407 1.00 40.19 103 VAL A O 1
ATOM 839 N N . ASP A 1 104 ? 10.579 -16.177 -1.167 1.00 44.44 104 ASP A N 1
ATOM 840 C CA . ASP A 1 104 ? 10.618 -15.826 -2.577 1.00 44.44 104 ASP A CA 1
ATOM 841 C C . ASP A 1 104 ? 9.166 -15.857 -3.070 1.00 44.44 104 ASP A C 1
ATOM 843 O O . ASP A 1 104 ? 8.614 -16.919 -3.372 1.00 44.44 104 ASP A O 1
ATOM 847 N N . MET A 1 105 ? 8.527 -14.678 -3.055 1.00 46.91 105 MET A N 1
ATOM 848 C CA . MET A 1 105 ? 7.089 -14.413 -3.258 1.00 46.91 105 MET A CA 1
ATOM 849 C C . MET A 1 105 ? 6.500 -15.029 -4.544 1.00 46.91 105 MET A C 1
ATOM 851 O O . MET A 1 105 ? 5.311 -14.905 -4.813 1.00 46.91 105 MET A O 1
ATOM 855 N N . GLY A 1 106 ? 7.326 -15.686 -5.355 1.00 42.50 106 GLY A N 1
ATOM 856 C CA . GLY A 1 106 ? 6.981 -16.348 -6.595 1.00 42.50 106 GLY A CA 1
ATOM 857 C C . GLY A 1 106 ? 6.572 -17.820 -6.530 1.00 42.50 106 GLY A C 1
ATOM 858 O O . GLY A 1 106 ? 6.009 -18.296 -7.517 1.00 42.50 106 GLY A O 1
ATOM 859 N N . ARG A 1 107 ? 6.847 -18.564 -5.444 1.00 39.91 107 ARG A N 1
ATOM 860 C CA . ARG A 1 107 ? 6.624 -20.030 -5.446 1.00 39.91 107 ARG A CA 1
ATOM 861 C C . ARG A 1 107 ? 5.674 -20.615 -4.405 1.00 39.91 107 ARG A C 1
ATOM 863 O O . ARG A 1 107 ? 5.191 -21.713 -4.647 1.00 39.91 107 ARG A O 1
ATOM 870 N N . GLU A 1 108 ? 5.332 -19.900 -3.338 1.00 37.72 108 GLU A N 1
ATOM 871 C CA . GLU A 1 108 ? 4.541 -20.473 -2.229 1.00 37.72 108 GLU A CA 1
ATOM 872 C C . GLU A 1 108 ? 3.251 -19.694 -1.903 1.00 37.72 108 GLU A C 1
ATOM 874 O O . GLU A 1 108 ? 2.700 -19.803 -0.817 1.00 37.72 108 GLU A O 1
ATOM 879 N N . TYR A 1 109 ? 2.731 -18.899 -2.844 1.00 47.03 109 TYR A N 1
ATOM 880 C CA . TYR A 1 109 ? 1.424 -18.230 -2.691 1.00 47.03 109 TYR A CA 1
ATOM 881 C C . TYR A 1 109 ? 0.300 -18.858 -3.524 1.00 47.03 109 TYR A C 1
ATOM 883 O O . TYR A 1 109 ? -0.826 -18.372 -3.486 1.00 47.03 109 TYR A O 1
ATOM 891 N N . VAL A 1 110 ? 0.583 -19.936 -4.264 1.00 41.97 110 VAL A N 1
ATOM 892 C CA . VAL A 1 110 ? -0.433 -20.617 -5.086 1.00 41.97 110 VAL A CA 1
ATOM 893 C C . VAL A 1 110 ? -1.344 -21.521 -4.241 1.00 41.97 110 VAL A C 1
ATOM 895 O O . VAL A 1 110 ? -2.495 -21.701 -4.618 1.00 41.97 110 VAL A O 1
ATOM 898 N N . ASP A 1 111 ? -0.899 -21.978 -3.062 1.00 37.75 111 ASP A N 1
ATOM 899 C CA . ASP A 1 111 ? -1.662 -22.924 -2.225 1.00 37.75 111 ASP A CA 1
ATOM 900 C C . ASP A 1 111 ? -1.959 -22.441 -0.796 1.00 37.75 111 ASP A C 1
ATOM 902 O O . ASP A 1 111 ? -2.608 -23.159 -0.031 1.00 37.75 111 ASP A O 1
ATOM 906 N N . LEU A 1 112 ? -1.550 -21.225 -0.405 1.00 38.50 112 LEU A N 1
ATOM 907 C CA . LEU A 1 112 ? -2.024 -20.680 0.866 1.00 38.50 112 LEU A CA 1
ATOM 908 C C . LEU A 1 112 ? -3.513 -20.362 0.694 1.00 38.50 112 LEU A C 1
ATOM 910 O O . LEU A 1 112 ? -3.849 -19.549 -0.174 1.00 38.50 112 LEU A O 1
ATOM 914 N N . PRO A 1 113 ? -4.425 -20.950 1.487 1.00 37.69 113 PRO A N 1
ATOM 915 C CA . PRO A 1 113 ? -5.831 -20.659 1.342 1.00 37.69 113 PRO A CA 1
ATOM 916 C C . PRO A 1 113 ? -6.066 -19.208 1.785 1.00 37.69 113 PRO A C 1
ATOM 918 O O . PRO A 1 113 ? -6.414 -18.931 2.930 1.00 37.69 113 PRO A O 1
ATOM 921 N N . LEU A 1 114 ? -6.010 -18.265 0.840 1.00 41.75 114 LEU A N 1
ATOM 922 C CA . LEU A 1 114 ? -6.719 -16.980 0.912 1.00 41.75 114 LEU A CA 1
ATOM 923 C C . LEU A 1 114 ? -8.256 -17.198 0.913 1.00 41.75 114 LEU A C 1
ATOM 925 O O . LEU A 1 114 ? -9.026 -16.306 0.564 1.00 41.75 114 LEU A O 1
ATOM 929 N N . THR A 1 115 ? -8.726 -18.397 1.270 1.00 38.00 115 THR A N 1
ATOM 930 C CA . THR A 1 115 ? -10.107 -18.866 1.142 1.00 38.00 115 THR A CA 1
AT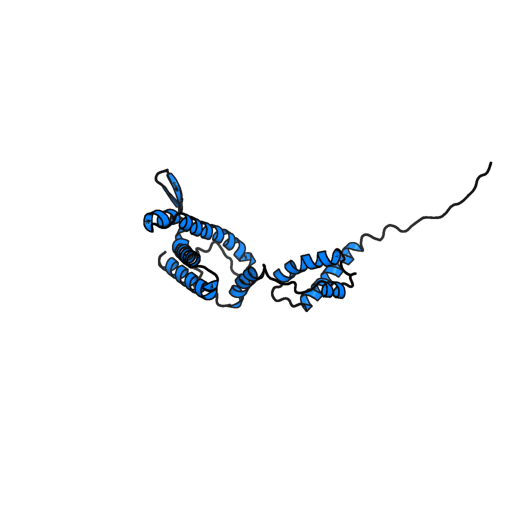OM 931 C C . THR A 1 115 ? -10.959 -18.552 2.357 1.00 38.00 115 THR A C 1
ATOM 933 O O . THR A 1 115 ? -12.185 -18.599 2.253 1.00 38.00 115 THR A O 1
ATOM 936 N N . SER A 1 116 ? -10.374 -18.149 3.486 1.00 40.78 116 SER A N 1
ATOM 937 C CA . SER A 1 116 ? -11.200 -17.539 4.516 1.00 40.78 116 SER A CA 1
ATOM 938 C C . SER A 1 116 ? -11.462 -16.092 4.123 1.00 40.78 116 SER A C 1
ATOM 940 O O . SER A 1 116 ? -10.649 -15.200 4.368 1.00 40.78 116 SER A O 1
ATOM 942 N N . LYS A 1 117 ? -12.639 -15.844 3.536 1.00 40.91 117 LYS A N 1
ATOM 943 C CA . LYS A 1 117 ? -13.206 -14.493 3.400 1.00 40.91 117 LYS A CA 1
ATOM 944 C C . LYS A 1 117 ? -13.049 -13.688 4.699 1.00 40.91 117 LYS A C 1
ATOM 946 O O . LYS A 1 117 ? -12.930 -12.474 4.630 1.00 40.91 117 LYS A O 1
ATOM 951 N N . GLU A 1 118 ? -12.987 -14.342 5.862 1.00 37.06 118 GLU A N 1
ATOM 952 C CA . GLU A 1 118 ? -12.822 -13.690 7.156 1.00 37.06 118 GLU A CA 1
ATOM 953 C C . GLU A 1 118 ? -11.425 -13.121 7.440 1.00 37.06 118 GLU A C 1
ATOM 955 O O . GLU A 1 118 ? -11.349 -12.085 8.092 1.00 37.06 118 GLU A O 1
ATOM 960 N N . SER A 1 119 ? -10.321 -13.737 6.998 1.00 40.53 119 SER A N 1
ATOM 961 C CA . SER A 1 119 ? -8.970 -13.233 7.323 1.00 40.53 119 SER A CA 1
ATOM 962 C C . SER A 1 119 ? -8.621 -11.986 6.507 1.00 40.53 119 SER A C 1
ATOM 964 O O . SER A 1 119 ? -8.150 -10.991 7.060 1.00 40.53 119 SER A O 1
ATOM 966 N N . ASN A 1 120 ? -8.966 -11.995 5.216 1.00 43.09 120 ASN A N 1
ATOM 967 C CA . ASN A 1 120 ? -8.859 -10.826 4.343 1.00 43.09 120 ASN A CA 1
ATOM 968 C C . ASN A 1 120 ? -9.785 -9.700 4.806 1.00 43.09 120 ASN A C 1
ATOM 970 O O . ASN A 1 120 ? -9.372 -8.543 4.847 1.00 43.09 120 ASN A O 1
ATOM 974 N N . LEU A 1 121 ? -11.013 -10.034 5.223 1.00 39.66 121 LEU A N 1
ATOM 975 C CA . LEU A 1 121 ? -11.937 -9.048 5.766 1.00 39.66 121 LEU A CA 1
ATOM 976 C C . LEU A 1 121 ? -11.392 -8.458 7.071 1.00 39.66 121 LEU A C 1
ATOM 978 O O . LEU A 1 121 ? -11.447 -7.251 7.216 1.00 39.66 121 LEU A O 1
ATOM 982 N N . ARG A 1 122 ? -10.796 -9.224 7.992 1.00 42.97 122 ARG A N 1
ATOM 983 C CA . ARG A 1 122 ? -10.287 -8.688 9.275 1.00 42.97 122 ARG A CA 1
ATOM 984 C C . ARG A 1 122 ? -9.156 -7.667 9.112 1.00 42.97 122 ARG A C 1
ATOM 986 O O . ARG A 1 122 ? -9.201 -6.630 9.765 1.00 42.97 122 ARG A O 1
ATOM 993 N N . VAL A 1 123 ? -8.181 -7.913 8.234 1.00 48.56 123 VAL A N 1
ATOM 994 C CA . VAL A 1 123 ? -7.062 -6.972 8.020 1.00 48.56 123 VAL A CA 1
ATOM 995 C C . VAL A 1 123 ? -7.521 -5.730 7.248 1.00 48.56 123 VAL A C 1
ATOM 997 O O . VAL A 1 123 ? -7.215 -4.611 7.661 1.00 48.56 123 VAL A O 1
ATOM 1000 N N . LEU A 1 124 ? -8.315 -5.897 6.179 1.00 42.28 124 LEU A N 1
ATOM 1001 C CA . LEU A 1 124 ? -8.824 -4.760 5.398 1.00 42.28 124 LEU A CA 1
ATOM 1002 C C . LEU A 1 124 ? -9.887 -3.951 6.157 1.00 42.28 124 LEU A C 1
ATOM 1004 O O . LEU A 1 124 ? -9.818 -2.727 6.193 1.00 42.28 124 LEU A O 1
ATOM 1008 N N . THR A 1 125 ? -10.861 -4.616 6.787 1.00 42.91 125 THR A N 1
ATOM 1009 C CA . THR A 1 125 ? -11.930 -3.930 7.539 1.00 42.91 125 THR A CA 1
ATOM 1010 C C . THR A 1 125 ? -11.467 -3.405 8.884 1.00 42.91 125 THR A C 1
ATOM 1012 O O . THR A 1 125 ? -12.067 -2.454 9.376 1.00 42.91 125 THR A O 1
ATOM 1015 N N . GLY A 1 126 ? -10.404 -3.973 9.461 1.00 47.12 126 GLY A N 1
ATOM 1016 C CA . GLY A 1 126 ? -9.752 -3.423 10.640 1.00 47.12 126 GLY A CA 1
ATOM 1017 C C . GLY A 1 126 ? -9.122 -2.071 10.326 1.00 47.12 126 GLY A C 1
ATOM 1018 O O . GLY A 1 126 ? -9.472 -1.086 10.962 1.00 47.12 126 GLY A O 1
ATOM 1019 N N . LEU A 1 127 ? -8.257 -2.001 9.307 1.00 53.66 127 LEU A N 1
ATOM 1020 C CA . LEU A 1 127 ? -7.495 -0.788 8.979 1.00 53.66 127 LEU A CA 1
ATOM 1021 C C . LEU A 1 127 ? -8.356 0.366 8.453 1.00 53.66 127 LEU A C 1
ATOM 1023 O O . LEU A 1 127 ? -8.137 1.505 8.857 1.00 53.66 127 LEU A O 1
ATOM 1027 N N . ASP A 1 128 ? -9.340 0.078 7.601 1.00 48.06 128 ASP A N 1
ATOM 1028 C CA . ASP A 1 128 ? -10.225 1.103 7.034 1.00 48.06 128 ASP A CA 1
ATOM 1029 C C . ASP A 1 128 ? -11.141 1.719 8.107 1.00 48.06 128 ASP A C 1
ATOM 1031 O O . ASP A 1 128 ? -11.326 2.932 8.173 1.00 48.06 128 ASP A O 1
ATOM 1035 N N . LYS A 1 129 ? -11.640 0.895 9.042 1.00 51.38 129 LYS A N 1
ATOM 1036 C CA . LYS A 1 129 ? -12.565 1.352 10.087 1.00 51.38 129 LYS A CA 1
ATOM 1037 C C . LYS A 1 129 ? -11.881 1.920 11.323 1.00 51.38 129 LYS A C 1
ATOM 1039 O O . LYS A 1 129 ? -12.569 2.631 12.046 1.00 51.38 129 LYS A O 1
ATOM 1044 N N . VAL A 1 130 ? -10.579 1.678 11.571 1.00 56.66 130 VAL A N 1
ATOM 1045 C CA . VAL A 1 130 ? -9.840 2.222 12.744 1.00 56.66 130 VAL A CA 1
ATOM 1046 C C . VAL A 1 130 ? -10.082 3.722 12.919 1.00 56.66 130 VAL A C 1
ATOM 1048 O O . VAL A 1 130 ? -10.225 4.193 14.046 1.00 56.66 130 VAL A O 1
ATOM 1051 N N . ARG A 1 131 ? -10.151 4.474 11.814 1.00 53.41 131 ARG A N 1
ATOM 1052 C CA . ARG A 1 131 ? -10.347 5.927 11.845 1.00 53.41 131 ARG A CA 1
ATOM 1053 C C . ARG A 1 131 ? -11.733 6.345 12.352 1.00 53.41 131 ARG A C 1
ATOM 1055 O O . ARG A 1 131 ? -11.838 7.389 12.989 1.00 53.41 131 ARG A O 1
ATOM 1062 N N . ASP A 1 132 ? -12.748 5.514 12.124 1.00 58.28 132 ASP A N 1
ATOM 1063 C CA . ASP A 1 132 ? -14.160 5.823 12.370 1.00 58.28 132 ASP A CA 1
ATOM 1064 C C . ASP A 1 132 ? -14.793 4.935 13.459 1.00 58.28 132 ASP A C 1
ATOM 1066 O O . ASP A 1 132 ? -16.013 4.957 13.653 1.00 58.28 132 ASP A O 1
ATOM 1070 N N . VAL A 1 133 ? -13.997 4.140 14.192 1.00 64.12 133 VAL A N 1
ATOM 1071 C CA . VAL A 1 133 ? -14.525 3.275 15.258 1.00 64.12 133 VAL A CA 1
ATOM 1072 C C . VAL A 1 133 ? -15.114 4.135 16.371 1.00 64.12 133 VAL A C 1
ATOM 1074 O O . VAL A 1 133 ? -14.407 4.722 17.194 1.00 64.12 133 VAL A O 1
ATOM 1077 N N . LYS A 1 134 ? -16.445 4.163 16.430 1.00 70.94 134 LYS A N 1
ATOM 1078 C CA . LYS A 1 134 ? -17.171 4.740 17.554 1.00 70.94 134 LYS A CA 1
ATOM 1079 C C . LYS A 1 134 ? -16.892 3.905 18.813 1.00 70.94 134 LYS A C 1
ATOM 1081 O O . LYS A 1 134 ? -16.930 2.672 18.744 1.00 70.94 134 LYS A O 1
ATOM 1086 N N . PRO A 1 135 ? -16.633 4.543 19.966 1.00 73.56 135 PRO A N 1
ATOM 1087 C CA . PRO A 1 135 ? -16.498 3.826 21.223 1.00 73.56 135 PRO A CA 1
ATOM 1088 C C . PRO A 1 135 ? -17.729 2.953 21.491 1.00 73.56 135 PRO A C 1
ATOM 1090 O O . PRO A 1 135 ? -18.852 3.445 21.367 1.00 73.56 135 PRO A O 1
ATOM 1093 N N . LEU A 1 136 ? -17.522 1.681 21.855 1.00 78.06 136 LEU A N 1
ATOM 1094 C CA . LEU A 1 136 ? -18.620 0.760 22.200 1.00 78.06 136 LEU A CA 1
ATOM 1095 C C . LEU A 1 136 ? -19.410 1.235 23.422 1.00 78.06 136 LEU A C 1
ATOM 1097 O O . LEU A 1 136 ? -20.594 0.937 23.524 1.00 78.06 136 LEU A O 1
ATOM 1101 N N . LEU A 1 137 ? -18.747 1.963 24.326 1.00 81.06 137 LEU A N 1
ATOM 1102 C CA . LEU A 1 137 ? -19.347 2.528 25.526 1.00 81.06 137 LEU A CA 1
ATOM 1103 C C . LEU A 1 137 ? -19.266 4.052 25.501 1.00 81.06 137 LEU A C 1
ATOM 1105 O O . LEU A 1 137 ? -18.219 4.643 25.216 1.00 81.06 137 LEU A O 1
ATOM 1109 N N . ASN A 1 138 ? -20.374 4.697 25.841 1.00 81.06 138 ASN A N 1
ATOM 1110 C CA . ASN A 1 138 ? -20.447 6.136 26.035 1.00 81.06 138 ASN A CA 1
ATOM 1111 C C . ASN A 1 138 ? -20.030 6.530 27.468 1.00 81.06 138 ASN A C 1
ATOM 1113 O O . ASN A 1 138 ? -19.850 5.698 28.358 1.00 81.06 138 ASN A O 1
ATOM 1117 N N . GLY A 1 139 ? -19.869 7.836 27.712 1.00 76.12 139 GLY A N 1
ATOM 1118 C CA . GLY A 1 139 ? -19.476 8.333 29.035 1.00 76.12 139 GLY A CA 1
ATOM 1119 C C . GLY A 1 139 ? -20.452 7.943 30.151 1.00 76.12 139 GLY A C 1
ATOM 1120 O O . GLY A 1 139 ? -20.013 7.707 31.269 1.00 76.12 139 GLY A O 1
ATOM 1121 N N . LYS A 1 140 ? -21.752 7.824 29.855 1.00 80.62 140 LYS A N 1
ATOM 1122 C CA . LYS A 1 140 ? -22.790 7.450 30.824 1.00 80.62 140 LYS A CA 1
ATOM 1123 C C . LYS A 1 140 ? -22.689 5.988 31.238 1.00 80.62 140 LYS A C 1
ATOM 1125 O O . LYS A 1 140 ? -22.679 5.704 32.426 1.00 80.62 140 LYS A O 1
ATOM 1130 N N . GLU A 1 141 ? -22.491 5.091 30.282 1.00 82.44 141 GLU A N 1
ATOM 1131 C CA . GLU A 1 141 ? -22.315 3.658 30.541 1.00 82.44 141 GLU A CA 1
ATOM 1132 C C . GLU A 1 141 ? -21.063 3.381 31.381 1.00 82.44 141 GLU A C 1
ATOM 1134 O O . GLU A 1 141 ? -21.095 2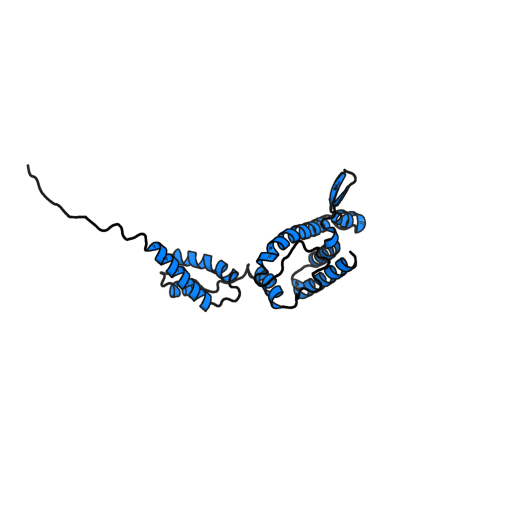.551 32.284 1.00 82.44 141 GLU A O 1
ATOM 1139 N N . ILE A 1 142 ? -19.976 4.124 31.146 1.00 81.88 142 ILE A N 1
ATOM 1140 C CA . ILE A 1 142 ? -18.754 4.043 31.963 1.00 81.88 142 ILE A CA 1
ATOM 1141 C C . ILE A 1 142 ? -19.019 4.534 33.393 1.00 81.88 142 ILE A C 1
ATOM 1143 O O . ILE A 1 142 ? -18.544 3.921 34.349 1.00 81.88 142 ILE A O 1
ATOM 1147 N N . MET A 1 143 ? -19.765 5.632 33.549 1.00 82.19 143 MET A N 1
ATOM 1148 C CA . MET A 1 143 ? -20.120 6.181 34.862 1.00 82.19 143 MET A CA 1
ATOM 1149 C C . MET A 1 143 ? -20.994 5.216 35.659 1.00 82.19 143 MET A C 1
ATOM 1151 O O . MET A 1 143 ? -20.680 4.946 36.816 1.00 82.19 143 MET A O 1
ATOM 1155 N N . ASP A 1 144 ? -22.022 4.651 35.027 1.00 83.25 144 ASP A N 1
ATOM 1156 C CA . ASP A 1 144 ? -22.945 3.703 35.652 1.00 83.25 144 ASP A CA 1
ATOM 1157 C C . ASP A 1 144 ? -22.224 2.394 36.022 1.00 83.25 144 ASP A C 1
ATOM 1159 O O . ASP A 1 144 ? -22.390 1.870 37.124 1.00 83.25 144 ASP A O 1
ATOM 1163 N N . ALA A 1 145 ? -21.356 1.884 35.140 1.00 80.62 145 ALA A N 1
ATOM 1164 C CA . ALA A 1 145 ? -20.629 0.635 35.364 1.00 80.62 145 ALA A CA 1
ATOM 1165 C C . ALA A 1 145 ? -19.575 0.719 36.477 1.00 80.62 145 ALA A C 1
ATOM 1167 O O . ALA A 1 145 ? -19.326 -0.283 37.151 1.00 80.62 145 ALA A O 1
ATOM 1168 N N . LEU A 1 146 ? -18.951 1.888 36.648 1.00 80.75 146 LEU A N 1
ATOM 1169 C CA . LEU A 1 146 ? -17.879 2.128 37.618 1.00 80.75 146 LEU A CA 1
ATOM 1170 C C . LEU A 1 146 ? -18.344 2.924 38.852 1.00 80.75 146 LEU A C 1
ATOM 1172 O O . LEU A 1 146 ? -17.524 3.219 39.718 1.00 80.75 146 LEU A O 1
ATOM 1176 N N . GLN A 1 147 ? -19.635 3.274 38.932 1.00 78.25 147 GLN A N 1
ATOM 1177 C CA . GLN A 1 147 ? -20.229 4.123 39.977 1.00 78.25 147 GLN A CA 1
ATOM 1178 C C . GLN A 1 147 ? -19.466 5.449 40.177 1.00 78.25 147 GLN A C 1
ATOM 1180 O O . GLN A 1 147 ? -19.228 5.901 41.298 1.00 78.25 147 GLN A O 1
ATOM 1185 N N . LEU A 1 148 ? -19.040 6.074 39.074 1.00 76.25 148 LEU A N 1
ATOM 1186 C CA . LEU A 1 148 ? -18.222 7.290 39.097 1.00 76.25 148 LEU A CA 1
ATOM 1187 C C . LEU A 1 148 ? -19.072 8.560 39.057 1.00 76.25 148 LEU A C 1
ATOM 1189 O O . LEU A 1 148 ? -20.124 8.613 38.424 1.00 76.25 148 LEU A O 1
ATOM 1193 N N . LYS A 1 149 ? -18.565 9.630 39.683 1.00 72.94 149 LYS A N 1
ATOM 1194 C CA . LYS A 1 149 ? -19.187 10.959 39.605 1.00 72.94 149 LYS A CA 1
ATOM 1195 C C . LYS A 1 149 ? -19.111 11.526 38.173 1.00 72.94 149 LYS A C 1
ATOM 1197 O O . LYS A 1 149 ? -18.084 11.337 37.508 1.00 72.94 149 LYS A O 1
ATOM 1202 N N . PRO A 1 150 ? -20.141 12.269 37.714 1.00 68.38 150 PRO A N 1
ATOM 1203 C CA . PRO A 1 150 ? -20.174 12.824 36.368 1.00 68.38 150 PRO A CA 1
ATOM 1204 C C . PRO A 1 150 ? -18.985 13.721 36.029 1.00 68.38 150 PRO A C 1
ATOM 1206 O O . PRO A 1 150 ? -18.608 14.577 36.824 1.00 68.38 150 PRO A O 1
ATOM 1209 N N . GLY A 1 151 ? -18.409 13.535 34.837 1.00 64.06 151 GLY A N 1
ATOM 1210 C CA . GLY A 1 151 ? -17.381 14.431 34.288 1.00 64.06 151 GLY A CA 1
ATOM 1211 C C . GLY A 1 151 ? -16.004 14.372 34.965 1.00 64.06 151 GLY A C 1
ATOM 1212 O O . GLY A 1 151 ? -15.193 15.272 34.765 1.00 64.06 151 GLY A O 1
ATOM 1213 N N . GLY A 1 152 ? -15.717 13.340 35.766 1.00 74.62 152 GLY A N 1
ATOM 1214 C CA . GLY A 1 152 ? -14.435 13.214 36.467 1.00 74.62 152 GLY A CA 1
ATOM 1215 C C . GLY A 1 152 ? -13.247 12.809 35.565 1.00 74.62 152 GLY A C 1
ATOM 1216 O O . GLY A 1 152 ? -13.440 12.092 34.580 1.00 74.62 152 GLY A O 1
ATOM 1217 N N . PRO A 1 153 ? -11.988 13.142 35.939 1.00 77.12 153 PRO A N 1
ATOM 1218 C CA . PRO A 1 153 ? -10.770 12.776 35.191 1.00 77.12 153 PRO A CA 1
ATOM 1219 C C . PRO A 1 153 ? -10.613 11.269 34.931 1.00 77.12 153 PRO A C 1
ATOM 1221 O O . PRO A 1 153 ? -9.968 10.846 33.968 1.00 77.12 153 PRO A O 1
ATOM 1224 N N . LEU A 1 154 ? -11.212 10.451 35.800 1.00 77.00 154 LEU A N 1
ATOM 1225 C CA . LEU 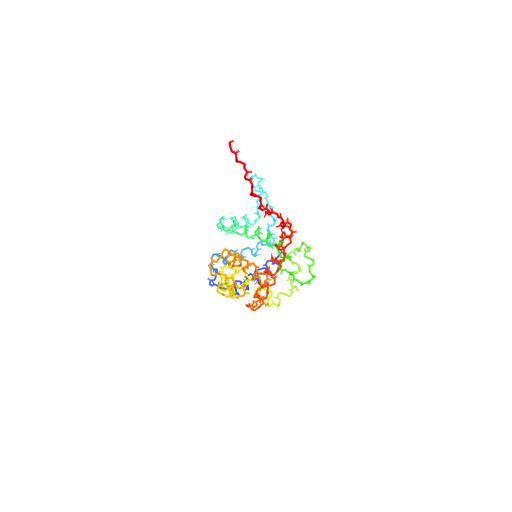A 1 154 ? -11.182 8.998 35.715 1.00 77.00 154 LEU A CA 1
ATOM 1226 C C . LEU A 1 154 ? -12.029 8.470 34.547 1.00 77.00 154 LEU A C 1
ATOM 1228 O O . LEU A 1 154 ? -11.591 7.549 33.862 1.00 77.00 154 LEU A O 1
ATOM 1232 N N . VAL A 1 155 ? -13.171 9.099 34.241 1.00 80.50 155 VAL A N 1
ATOM 1233 C CA . VAL A 1 155 ? -14.004 8.744 33.076 1.00 80.50 155 VAL A CA 1
ATOM 1234 C C . VAL A 1 155 ? -13.219 8.993 31.785 1.00 80.50 155 VAL A C 1
ATOM 1236 O O . VAL A 1 155 ? -13.124 8.104 30.941 1.00 80.50 155 VAL A O 1
ATOM 1239 N N . SER A 1 156 ? -12.530 10.134 31.681 1.00 79.94 156 SER A N 1
ATOM 1240 C CA . SER A 1 156 ? -11.671 10.467 30.532 1.00 79.94 156 SER A CA 1
ATOM 1241 C C . SER A 1 156 ? -10.449 9.548 30.397 1.00 79.94 156 SER A C 1
ATOM 1243 O O . SER A 1 156 ? -9.904 9.377 29.302 1.00 79.94 156 SER A O 1
ATOM 1245 N N . LYS A 1 157 ? -9.967 8.958 31.501 1.00 84.62 157 LYS A N 1
ATOM 1246 C CA . LYS A 1 157 ? -8.905 7.936 31.476 1.00 84.62 157 LYS A CA 1
ATOM 1247 C C . LYS A 1 157 ? -9.424 6.635 30.862 1.00 84.62 157 LYS A C 1
ATOM 1249 O O . LYS A 1 157 ? -8.731 6.046 30.038 1.00 84.62 157 LYS A O 1
ATOM 1254 N N . TRP A 1 158 ? -10.633 6.213 31.222 1.00 83.31 158 TRP A N 1
ATOM 1255 C CA . TRP A 1 158 ? -11.259 5.004 30.681 1.00 83.31 158 TRP A CA 1
ATOM 1256 C C . TRP A 1 158 ? -11.697 5.163 29.225 1.00 83.31 158 TRP A C 1
ATOM 1258 O O . TRP A 1 158 ? -11.406 4.288 28.413 1.00 83.31 158 TRP A O 1
ATOM 1268 N N . GLN A 1 159 ? -12.262 6.315 28.859 1.00 83.12 159 GLN A N 1
ATOM 1269 C CA . GLN A 1 159 ? -12.592 6.639 27.467 1.00 83.12 159 GLN A CA 1
ATOM 1270 C C . GLN A 1 159 ? -11.374 6.550 26.537 1.00 83.12 159 GLN A C 1
ATOM 1272 O O . GLN A 1 159 ? -11.499 6.068 25.419 1.00 83.12 159 GLN A O 1
ATOM 1277 N N . ARG A 1 160 ? -10.178 6.941 27.000 1.00 83.81 160 ARG A N 1
ATOM 1278 C CA . ARG A 1 160 ? -8.931 6.802 26.223 1.00 83.81 160 ARG A CA 1
ATOM 1279 C C . ARG A 1 160 ? -8.446 5.360 26.073 1.00 83.81 160 ARG A C 1
ATOM 1281 O O . ARG A 1 160 ? -7.738 5.063 25.118 1.00 83.81 160 ARG A O 1
ATOM 1288 N N . LYS A 1 161 ? -8.800 4.470 27.003 1.00 84.06 161 LYS A N 1
ATOM 1289 C CA . LYS A 1 161 ? -8.423 3.049 26.947 1.00 84.06 161 LYS A CA 1
ATOM 1290 C C . LYS A 1 161 ? -9.378 2.213 26.092 1.00 84.06 161 LYS A C 1
ATOM 1292 O O . LYS A 1 161 ? -8.973 1.157 25.616 1.00 84.06 161 LYS A O 1
ATOM 1297 N N . LEU A 1 162 ? -10.611 2.683 25.884 1.00 82.81 162 LEU A N 1
ATOM 1298 C CA . LEU A 1 162 ? -11.636 1.966 25.120 1.00 82.81 162 LEU A CA 1
ATOM 1299 C C . LEU A 1 162 ? -11.201 1.624 23.684 1.00 82.81 162 LEU A C 1
ATOM 1301 O O . LEU A 1 162 ? -11.303 0.455 23.315 1.00 82.81 162 LEU A O 1
ATOM 1305 N N . PRO A 1 163 ? -10.658 2.574 22.892 1.00 78.62 163 PRO A N 1
ATOM 1306 C CA . PRO A 1 163 ? -10.235 2.284 21.525 1.00 78.62 163 PRO A CA 1
ATOM 1307 C C . PRO A 1 163 ? -9.155 1.204 21.465 1.00 78.62 163 PRO A C 1
ATOM 1309 O O . PRO A 1 163 ? -9.224 0.311 20.630 1.00 78.62 163 PRO A O 1
ATOM 1312 N N . ALA A 1 164 ? -8.192 1.229 22.391 1.00 77.75 164 ALA A N 1
ATOM 1313 C CA . ALA A 1 164 ? -7.144 0.214 22.456 1.00 77.75 164 ALA A CA 1
ATOM 1314 C C . ALA A 1 164 ? -7.716 -1.187 22.740 1.00 77.75 164 ALA A C 1
ATOM 1316 O O . ALA A 1 164 ? -7.289 -2.161 22.123 1.00 77.75 164 ALA A O 1
ATOM 1317 N N . TRP A 1 165 ? -8.713 -1.292 23.626 1.00 81.19 165 TRP A N 1
ATOM 1318 C CA . TRP A 1 165 ? -9.394 -2.562 23.882 1.00 81.19 165 TRP A CA 1
ATOM 1319 C C . TRP A 1 165 ? -10.208 -3.039 22.673 1.00 81.19 165 TRP A C 1
ATOM 1321 O O . TRP A 1 165 ? -10.116 -4.211 22.320 1.00 81.19 165 TRP A O 1
ATOM 1331 N N . GLN A 1 166 ? -10.944 -2.140 22.008 1.00 75.31 166 GLN A N 1
ATOM 1332 C CA . GLN A 1 166 ? -11.733 -2.453 20.807 1.00 75.31 166 GLN A CA 1
ATOM 1333 C C . GLN A 1 166 ? -10.864 -2.913 19.634 1.00 75.31 166 GLN A C 1
ATOM 1335 O O . GLN A 1 166 ? -11.262 -3.803 18.891 1.00 75.31 166 GLN A O 1
ATOM 1340 N N . LEU A 1 167 ? -9.667 -2.341 19.483 1.00 71.44 167 LEU A N 1
ATOM 1341 C CA . LEU A 1 167 ? -8.699 -2.790 18.482 1.00 71.44 167 LEU A CA 1
ATOM 1342 C C . LEU A 1 167 ? -8.154 -4.188 18.796 1.00 71.44 167 LEU A C 1
ATOM 1344 O O . LEU A 1 167 ? -7.935 -4.974 17.880 1.00 71.44 167 LEU A O 1
ATOM 1348 N N . ALA A 1 168 ? -7.969 -4.514 20.078 1.00 69.69 168 ALA A N 1
ATOM 1349 C CA . ALA A 1 168 ? -7.560 -5.851 20.506 1.00 69.69 168 ALA A CA 1
ATOM 1350 C C . ALA A 1 168 ? -8.706 -6.884 20.448 1.00 69.69 168 ALA A C 1
ATOM 1352 O O . ALA A 1 168 ? -8.445 -8.078 20.324 1.00 69.69 168 ALA A O 1
ATOM 1353 N N . HIS A 1 169 ? -9.965 -6.438 20.513 1.00 70.81 169 HIS A N 1
ATOM 1354 C CA . HIS A 1 169 ? -11.163 -7.285 20.535 1.00 70.81 169 HIS A CA 1
ATOM 1355 C C . HIS A 1 169 ? -12.189 -6.791 19.497 1.00 70.81 169 HIS A C 1
ATOM 1357 O O . HIS A 1 169 ? -13.251 -6.287 19.867 1.00 70.81 169 HIS A O 1
ATOM 1363 N N . PRO A 1 170 ? -11.910 -6.931 18.187 1.00 65.38 170 PRO A N 1
ATOM 1364 C CA . PRO A 1 170 ? -12.733 -6.344 17.122 1.00 65.38 170 PRO A CA 1
ATOM 1365 C C . PRO A 1 170 ? -14.141 -6.950 17.000 1.00 65.38 170 PRO A C 1
ATOM 1367 O O . PRO A 1 170 ? -15.018 -6.340 16.395 1.00 65.38 170 PRO A O 1
ATOM 1370 N N . LEU A 1 171 ? -14.363 -8.143 17.562 1.00 63.38 171 LEU A N 1
ATOM 1371 C CA . LEU A 1 171 ? -15.675 -8.798 17.658 1.00 63.38 171 LEU A CA 1
ATOM 1372 C C . LEU A 1 171 ? -16.301 -8.662 19.056 1.00 63.38 171 LEU A C 1
ATOM 1374 O O . LEU A 1 171 ? -17.352 -9.243 19.309 1.00 63.38 171 LEU A O 1
ATOM 1378 N N . GLY A 1 172 ? -15.642 -7.928 19.956 1.00 72.25 172 GLY A N 1
ATOM 1379 C CA . GLY A 1 172 ? -16.089 -7.744 21.325 1.00 72.25 172 GLY A CA 1
ATOM 1380 C C . GLY A 1 172 ? -17.408 -6.981 21.384 1.00 72.25 172 GLY A C 1
ATOM 1381 O O . GLY A 1 172 ? -17.589 -5.950 20.734 1.00 72.25 172 GLY A O 1
ATOM 1382 N N . THR A 1 173 ? -18.330 -7.482 22.190 1.00 81.50 173 THR A N 1
ATOM 1383 C CA . THR A 1 173 ? -19.622 -6.851 22.460 1.00 81.50 173 THR A CA 1
ATOM 1384 C C . THR A 1 173 ? -19.497 -5.757 23.525 1.00 81.50 173 THR A C 1
ATOM 1386 O O . THR A 1 173 ? -18.524 -5.691 24.283 1.00 81.50 173 THR A O 1
ATOM 1389 N N . ALA A 1 174 ? -20.510 -4.888 23.625 1.00 81.00 174 ALA A N 1
ATOM 1390 C CA . ALA A 1 174 ? -20.582 -3.897 24.702 1.00 81.00 174 ALA A CA 1
ATOM 1391 C C . ALA A 1 174 ? -20.570 -4.560 26.097 1.00 81.00 174 ALA A C 1
ATOM 1393 O O . ALA A 1 174 ? -19.986 -4.021 27.035 1.00 81.00 174 ALA A O 1
ATOM 1394 N N . GLU A 1 175 ? -21.148 -5.756 26.223 1.00 81.50 175 GLU A N 1
ATOM 1395 C CA . GLU A 1 175 ? -21.203 -6.545 27.460 1.00 81.50 175 GLU A CA 1
ATOM 1396 C C . GLU A 1 175 ? -19.818 -7.057 27.883 1.00 81.50 175 GLU A C 1
ATOM 1398 O O . GLU A 1 175 ? -19.427 -6.919 29.045 1.00 81.50 175 GLU A O 1
ATOM 1403 N N . GLU A 1 176 ? -19.037 -7.581 26.937 1.00 82.44 176 GLU A N 1
ATOM 1404 C CA . GLU A 1 176 ? -17.654 -8.011 27.177 1.00 82.44 176 GLU A CA 1
ATOM 1405 C C . GLU A 1 176 ? -16.747 -6.824 27.516 1.00 82.44 176 GLU A C 1
ATOM 1407 O O . GLU A 1 176 ? -15.923 -6.912 28.431 1.00 82.44 176 GLU A O 1
ATOM 1412 N N . CYS A 1 177 ? -16.951 -5.685 26.846 1.00 85.00 177 CYS A N 1
ATOM 1413 C CA . CYS A 1 177 ? -16.245 -4.444 27.152 1.00 85.00 177 CYS A CA 1
ATOM 1414 C C . CYS A 1 177 ? -16.548 -3.966 28.581 1.00 85.00 177 CYS A C 1
ATOM 1416 O O . CYS A 1 177 ? -15.635 -3.603 29.322 1.00 85.00 177 CYS A O 1
ATOM 1418 N N . LEU A 1 178 ? -17.817 -4.026 29.008 1.00 84.44 178 LEU A N 1
ATOM 1419 C CA . LEU A 1 178 ? -18.241 -3.686 30.371 1.00 84.44 178 LEU A CA 1
ATOM 1420 C C . LEU A 1 178 ? -17.638 -4.622 31.419 1.00 84.44 178 LEU A C 1
ATOM 1422 O O . LEU A 1 178 ? -17.226 -4.164 32.488 1.00 84.44 178 LEU A O 1
ATOM 1426 N N . LYS A 1 179 ? -17.583 -5.924 31.128 1.00 87.25 179 LYS A N 1
ATOM 1427 C CA . LYS A 1 179 ? -16.956 -6.909 32.011 1.00 87.25 179 LYS A CA 1
ATOM 1428 C C . LYS A 1 179 ? -15.471 -6.595 32.203 1.00 87.25 179 LYS A C 1
ATOM 1430 O O . LYS A 1 179 ? -15.028 -6.448 33.341 1.00 87.25 179 LYS A O 1
ATOM 1435 N N . TRP A 1 180 ? -14.741 -6.384 31.106 1.00 89.12 180 TRP A N 1
ATOM 1436 C CA . TRP A 1 180 ? -13.334 -5.980 31.143 1.00 89.12 180 TRP A CA 1
ATOM 1437 C C . TRP A 1 180 ? -13.126 -4.666 31.906 1.00 89.12 180 TRP A C 1
ATOM 1439 O O . TRP A 1 180 ? -12.210 -4.560 32.720 1.00 89.12 180 TRP A O 1
ATOM 1449 N N . LEU A 1 181 ? -13.993 -3.672 31.689 1.00 88.38 181 LEU A N 1
ATOM 1450 C CA . LEU A 1 181 ? -13.919 -2.373 32.356 1.00 88.38 181 LEU A CA 1
ATOM 1451 C C . LEU A 1 181 ? -13.995 -2.521 33.886 1.00 88.38 181 LEU A C 1
ATOM 1453 O O . LEU A 1 181 ? -13.205 -1.910 34.608 1.00 88.38 181 LEU A O 1
ATOM 1457 N N . LYS A 1 182 ? -14.917 -3.360 34.379 1.00 85.62 182 LYS A N 1
ATOM 1458 C CA . LYS A 1 182 ? -15.081 -3.650 35.813 1.00 85.62 182 LYS A CA 1
ATOM 1459 C C . LYS A 1 182 ? -13.873 -4.394 36.380 1.00 85.62 182 LYS A C 1
ATOM 1461 O O . LYS A 1 182 ? -13.343 -3.989 37.411 1.00 85.62 182 LYS A O 1
ATOM 1466 N N . GLU A 1 183 ? -13.396 -5.425 35.686 1.00 86.12 183 GLU A N 1
ATOM 1467 C CA . GLU A 1 183 ? -12.229 -6.215 36.101 1.00 86.12 183 GLU A CA 1
ATOM 1468 C C . GLU A 1 183 ? -10.946 -5.367 36.159 1.00 86.12 183 GLU A C 1
ATOM 1470 O O . GLU A 1 183 ? -10.203 -5.415 37.143 1.00 86.12 183 GLU A O 1
ATOM 1475 N N . ALA A 1 184 ? -10.715 -4.529 35.145 1.00 84.88 184 ALA A N 1
ATOM 1476 C CA . ALA A 1 184 ? -9.564 -3.634 35.068 1.00 84.88 184 ALA A CA 1
ATOM 1477 C C . ALA A 1 184 ? -9.614 -2.508 36.116 1.00 84.88 184 ALA A C 1
ATOM 1479 O O . ALA A 1 184 ? -8.573 -2.010 36.553 1.00 84.88 184 ALA A O 1
ATOM 1480 N N . HIS A 1 185 ? -10.813 -2.081 36.524 1.00 81.19 185 HIS A N 1
ATOM 1481 C CA . HIS A 1 185 ? -10.978 -1.139 37.626 1.00 81.19 185 HIS A CA 1
ATOM 1482 C C . HIS A 1 185 ? -10.674 -1.801 38.972 1.00 81.19 185 HIS A C 1
ATOM 1484 O O . HIS A 1 185 ? -9.896 -1.252 39.749 1.00 81.19 185 HIS A O 1
ATOM 1490 N N . SER A 1 186 ? -11.208 -3.002 39.221 1.00 79.38 186 SER A N 1
ATOM 1491 C CA . SER A 1 186 ? -10.966 -3.751 40.459 1.00 79.38 186 SER A CA 1
ATOM 1492 C C . SER A 1 186 ? -9.490 -4.103 40.675 1.00 79.38 186 SER A C 1
ATOM 1494 O O . SER A 1 186 ? -9.014 -4.060 41.810 1.00 79.38 186 SER A O 1
ATOM 1496 N N . SER A 1 187 ? -8.740 -4.420 39.613 1.00 75.44 187 SER A N 1
ATOM 1497 C CA . SER A 1 187 ? -7.292 -4.656 39.709 1.00 75.44 187 SER A CA 1
ATOM 1498 C C . SER A 1 187 ? -6.510 -3.368 39.994 1.00 75.44 187 SER A C 1
ATOM 1500 O O . SER A 1 187 ? -5.592 -3.373 40.814 1.00 75.44 187 SER A O 1
ATOM 1502 N N . SER A 1 188 ? -6.921 -2.242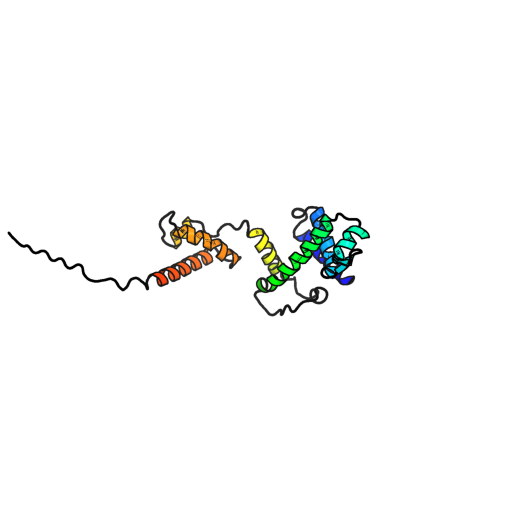 39.401 1.00 67.25 188 SER A N 1
ATOM 1503 C CA . SER A 1 188 ? -6.307 -0.932 39.646 1.00 67.25 188 SER A CA 1
ATOM 1504 C C . SER A 1 188 ? -6.595 -0.377 41.045 1.00 67.25 188 SER A C 1
ATOM 1506 O O . SER A 1 188 ? -5.760 0.363 41.559 1.00 67.25 188 SER A O 1
ATOM 1508 N N . THR A 1 189 ? -7.744 -0.691 41.656 1.00 62.03 189 THR A N 1
ATOM 1509 C CA . THR A 1 189 ? -8.070 -0.268 43.031 1.00 62.03 189 THR A CA 1
ATOM 1510 C C . THR A 1 189 ? -7.370 -1.118 44.084 1.00 62.03 189 THR A C 1
ATOM 1512 O O . THR A 1 189 ? -6.972 -0.586 45.112 1.00 62.03 189 THR A O 1
ATOM 1515 N N . ARG A 1 190 ? -7.162 -2.419 43.829 1.00 58.47 190 ARG A N 1
ATOM 1516 C CA . ARG A 1 190 ? -6.411 -3.297 44.746 1.00 58.47 190 ARG A CA 1
ATOM 1517 C C . ARG A 1 190 ? -4.954 -2.858 44.880 1.00 58.47 190 ARG A C 1
ATOM 1519 O O . ARG A 1 190 ? -4.470 -2.726 45.989 1.00 58.47 190 ARG A O 1
ATOM 1526 N N . SER A 1 191 ? -4.313 -2.489 43.770 1.00 53.34 191 SER A N 1
ATOM 1527 C CA . SER A 1 191 ? -2.930 -1.990 43.785 1.00 53.34 191 SER A CA 1
ATOM 1528 C C . SER A 1 191 ? -2.750 -0.620 44.463 1.00 53.34 191 SER A C 1
ATOM 1530 O O . SER A 1 191 ? -1.613 -0.224 44.699 1.00 53.34 191 SER A O 1
ATOM 1532 N N . ALA A 1 192 ? -3.831 0.121 44.737 1.00 44.72 192 ALA A N 1
ATOM 1533 C CA . ALA A 1 192 ? -3.788 1.385 45.479 1.00 44.72 192 ALA A CA 1
ATOM 1534 C C . ALA A 1 192 ? -4.078 1.204 46.983 1.00 44.72 192 ALA A C 1
ATOM 1536 O O . ALA A 1 192 ? -3.720 2.074 47.770 1.00 44.72 192 ALA A O 1
ATOM 1537 N N . GLY A 1 193 ? -4.702 0.086 47.378 1.00 37.44 193 GLY A N 1
ATOM 1538 C CA . GLY A 1 193 ? -5.017 -0.233 48.775 1.00 37.44 193 GLY A CA 1
ATOM 1539 C C . GLY A 1 193 ? -3.816 -0.703 49.600 1.00 37.44 193 GLY A C 1
ATOM 1540 O O . GLY A 1 193 ? -3.850 -0.603 50.820 1.00 37.44 193 GLY A O 1
ATOM 1541 N N . ASP A 1 194 ? -2.727 -1.126 48.955 1.00 36.97 194 ASP A N 1
ATOM 1542 C CA . ASP A 1 194 ? -1.528 -1.638 49.638 1.00 36.97 194 ASP A CA 1
ATOM 1543 C C . ASP A 1 194 ? -0.561 -0.528 50.120 1.00 36.97 194 ASP A C 1
ATOM 1545 O O . ASP A 1 194 ? 0.564 -0.813 50.525 1.00 36.97 194 ASP A O 1
ATOM 1549 N N . MET A 1 195 ? -0.972 0.749 50.086 1.00 37.12 195 MET A N 1
ATOM 1550 C CA . MET A 1 195 ? -0.166 1.888 50.567 1.00 37.12 195 MET A CA 1
ATOM 1551 C C . MET A 1 195 ? -0.787 2.661 51.741 1.00 37.12 195 MET A C 1
ATOM 1553 O O . MET A 1 195 ? -0.192 3.634 52.201 1.00 37.12 195 MET A O 1
ATOM 1557 N N . GLU A 1 196 ? -1.946 2.241 52.255 1.00 36.69 196 GLU A N 1
ATOM 1558 C CA . GLU A 1 196 ? -2.683 2.968 53.300 1.00 36.69 196 GLU A CA 1
ATOM 1559 C C . GLU A 1 196 ? -2.874 2.132 54.579 1.00 36.69 196 GLU A C 1
ATOM 1561 O O . GLU A 1 196 ? -3.943 2.095 55.174 1.00 36.69 196 GLU A O 1
ATOM 1566 N N . GLU A 1 197 ? -1.809 1.473 55.045 1.00 34.88 197 GLU A N 1
ATOM 1567 C CA . GLU A 1 197 ? -1.762 0.880 56.391 1.00 34.88 197 GLU A CA 1
ATOM 1568 C C . GLU A 1 197 ? -0.414 1.150 57.086 1.00 34.88 197 GLU A C 1
ATOM 1570 O O . GLU A 1 197 ? 0.243 0.240 57.566 1.00 34.88 197 GLU A O 1
ATOM 1575 N N . LEU A 1 198 ? 0.041 2.413 57.136 1.00 36.59 198 LEU A N 1
ATOM 1576 C CA . LEU A 1 198 ? 1.167 2.822 58.004 1.00 36.59 198 LEU A CA 1
ATOM 1577 C C . LEU A 1 198 ? 1.065 4.251 58.574 1.00 36.59 198 LEU A C 1
ATOM 1579 O O . LEU A 1 198 ? 2.081 4.869 58.877 1.00 36.59 198 LEU A O 1
ATOM 1583 N N . ASN A 1 199 ? -0.132 4.803 58.793 1.00 32.53 199 ASN A N 1
ATOM 1584 C CA . ASN A 1 199 ? -0.221 6.028 59.600 1.00 32.53 199 ASN A CA 1
ATOM 1585 C C . ASN A 1 199 ? -1.493 6.107 60.441 1.00 32.53 199 ASN A C 1
ATOM 1587 O O . ASN A 1 199 ? -2.431 6.847 60.161 1.00 32.53 199 ASN A O 1
ATOM 1591 N N . GLY A 1 200 ? -1.484 5.350 61.532 1.00 33.25 200 GLY A N 1
ATOM 1592 C CA . GLY A 1 200 ? -2.397 5.549 62.642 1.00 33.25 200 GLY A CA 1
ATOM 1593 C C . GLY A 1 200 ? -1.634 5.508 63.953 1.00 33.25 200 GLY A C 1
ATOM 1594 O O . GLY A 1 200 ? -1.523 4.438 64.534 1.00 33.25 200 GLY A O 1
ATOM 1595 N N . THR A 1 201 ? -1.123 6.645 64.438 1.00 32.91 201 THR A N 1
ATOM 1596 C CA . THR A 1 201 ? -1.208 7.006 65.867 1.00 32.91 201 THR A CA 1
ATOM 1597 C C . THR A 1 201 ? -0.663 8.400 66.179 1.00 32.91 201 THR A C 1
ATOM 1599 O O . THR A 1 201 ? 0.375 8.822 65.686 1.00 32.91 201 THR A O 1
ATOM 1602 N N . ASN A 1 202 ? -1.352 9.023 67.137 1.00 29.86 202 ASN A N 1
ATOM 1603 C CA . ASN A 1 202 ? -0.925 10.102 68.026 1.00 29.86 202 ASN A CA 1
ATOM 1604 C C . ASN A 1 202 ? -1.105 11.543 67.547 1.00 29.86 202 ASN A C 1
ATOM 1606 O O . ASN A 1 202 ? -0.179 12.211 67.107 1.00 29.86 202 ASN A O 1
ATOM 1610 N N . ASN A 1 203 ? -2.275 12.088 67.890 1.00 30.09 203 ASN A N 1
ATOM 1611 C CA . ASN A 1 203 ? -2.294 13.420 68.479 1.00 30.09 203 ASN A CA 1
ATOM 1612 C C . ASN A 1 203 ? -3.016 13.368 69.833 1.00 30.09 203 ASN A C 1
ATOM 1614 O O . ASN A 1 203 ? -4.245 13.421 69.916 1.00 30.09 203 ASN A O 1
ATOM 1618 N N . LYS A 1 204 ? -2.235 13.180 70.905 1.00 38.88 204 LYS A N 1
ATOM 1619 C CA . LYS A 1 204 ? -2.708 13.260 72.288 1.00 38.88 204 LYS A CA 1
ATOM 1620 C C . LYS A 1 204 ? -2.413 14.668 72.797 1.00 38.88 204 LYS A C 1
ATOM 1622 O O . LYS A 1 204 ? -1.272 15.057 72.999 1.00 38.88 204 LYS A O 1
ATOM 1627 N N . LYS A 1 205 ? -3.503 15.406 72.958 1.00 38.16 205 LYS A N 1
ATOM 1628 C CA . LYS A 1 205 ? -3.658 16.710 73.600 1.00 38.16 205 LYS A CA 1
ATOM 1629 C C . LYS A 1 205 ? -2.930 16.749 74.955 1.00 38.16 205 LYS A C 1
ATOM 1631 O O . LYS A 1 205 ? -3.272 15.966 75.840 1.00 38.16 205 LYS A O 1
ATOM 1636 N N . SER A 1 206 ? -2.012 17.692 75.145 1.00 34.31 206 SER A N 1
ATOM 1637 C CA . SER A 1 206 ? -1.577 18.153 76.467 1.00 34.31 206 SER A CA 1
ATOM 1638 C C . SER A 1 206 ? -1.683 19.676 76.522 1.00 34.31 206 SER A C 1
ATOM 1640 O O . SER A 1 206 ? -1.283 20.395 75.611 1.00 34.31 206 SER A O 1
ATOM 1642 N N . LYS A 1 207 ? -2.341 20.139 77.581 1.00 40.25 207 LYS A N 1
ATOM 1643 C CA . LYS A 1 207 ? -2.658 21.523 77.905 1.00 40.25 207 LYS A CA 1
ATOM 1644 C C . LYS A 1 207 ? -2.271 21.672 79.377 1.00 40.25 207 LYS A C 1
ATOM 1646 O O . LYS A 1 207 ? -2.942 21.053 80.194 1.00 40.25 207 LYS A O 1
ATOM 1651 N N . THR A 1 208 ? -1.226 22.442 79.668 1.00 37.38 208 THR A N 1
ATOM 1652 C CA . THR A 1 208 ? -0.853 22.954 81.004 1.00 37.38 208 THR A CA 1
ATO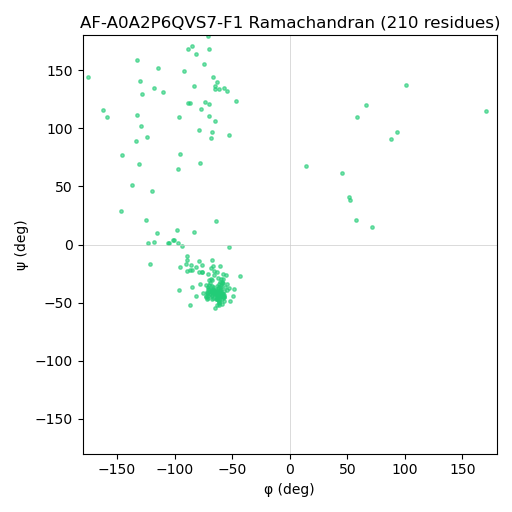M 1653 C C . THR A 1 208 ? 0.048 24.172 80.735 1.00 37.38 208 THR A C 1
ATOM 1655 O O . THR A 1 208 ? 0.982 24.040 79.953 1.00 37.38 208 THR A O 1
ATOM 1658 N N . GLU A 1 209 ? -0.373 25.416 80.983 1.00 41.22 209 GLU A N 1
ATOM 1659 C CA . GLU A 1 209 ? -0.316 26.157 82.265 1.00 41.22 209 GLU A CA 1
ATOM 1660 C C . GLU A 1 209 ? 1.103 26.312 82.846 1.00 41.22 209 GLU A C 1
ATOM 1662 O O . GLU A 1 209 ? 1.669 25.340 83.326 1.00 41.22 209 GLU A O 1
ATOM 1667 N N . ASP A 1 210 ? 1.612 27.550 82.814 1.00 41.69 210 ASP A N 1
ATOM 1668 C CA . ASP A 1 210 ? 2.390 28.254 83.860 1.00 41.69 210 ASP A CA 1
ATOM 1669 C C . ASP A 1 210 ? 2.316 29.756 83.487 1.00 41.69 210 ASP A C 1
ATOM 1671 O O . ASP A 1 210 ? 2.486 30.091 82.314 1.00 41.69 210 ASP A O 1
ATOM 1675 N N . ARG A 1 211 ? 1.706 30.660 84.271 1.00 38.34 211 ARG A N 1
ATOM 1676 C CA . ARG A 1 211 ? 2.055 31.269 85.578 1.00 38.34 211 ARG A CA 1
ATOM 1677 C C . ARG A 1 211 ? 3.298 32.173 85.556 1.00 38.34 211 ARG A C 1
ATOM 1679 O O . ARG A 1 211 ? 4.391 31.698 85.288 1.00 38.34 211 ARG A O 1
ATOM 1686 N N . ASP A 1 212 ? 3.002 33.428 85.921 1.00 41.28 212 ASP A N 1
ATOM 1687 C CA . ASP A 1 212 ? 3.809 34.567 86.399 1.00 41.28 212 ASP A CA 1
ATOM 1688 C C . ASP A 1 212 ? 4.961 35.122 85.541 1.00 41.28 212 ASP A C 1
ATOM 1690 O O . ASP A 1 212 ? 5.990 34.444 85.338 1.00 41.28 212 ASP A O 1
#

Mean predicted aligned error: 17.43 Å